Protein AF-A0A4Q6DRF7-F1 (afdb_monomer_lite)

Sequence (214 aa):
MSRKIGKKISDEPTPGPLVDGLRKMIKNRRAKPSGLVTHRGLAQMPLKGNRGACGSFHYNADKPSGVDAYANPLTACVFTSVMQEWKKDFCPSHREGCRIQWGDISHKNSAKFNGHMTHTDGYCIDIRPMRNGAFGDSPMTYTSRGYDREMTGKLIKLMKKRGGSAMYFNDTRLGTKAVHGHHNHVHVCFKDNPTTRNTCSNLKVDPNLCPELQ

pLDDT: mean 87.86, std 16.28, range [29.3, 98.81]

Structure (mmCIF, N/CA/C/O backbone):
data_AF-A0A4Q6DRF7-F1
#
_entry.id   AF-A0A4Q6DRF7-F1
#
loop_
_atom_site.group_PDB
_atom_site.id
_atom_site.type_symbol
_atom_site.label_atom_id
_atom_site.label_alt_id
_atom_site.label_comp_id
_atom_site.label_asym_id
_atom_site.label_entity_id
_atom_site.label_seq_id
_atom_site.pdbx_PDB_ins_code
_atom_site.Cartn_x
_atom_site.Cartn_y
_atom_site.Cartn_z
_atom_site.occupancy
_atom_site.B_iso_or_equiv
_atom_site.auth_seq_id
_atom_site.auth_comp_id
_atom_site.auth_asym_id
_atom_site.auth_atom_id
_atom_site.pdbx_PDB_model_num
ATOM 1 N N . MET A 1 1 ? 20.842 19.652 51.083 1.00 41.31 1 MET A N 1
ATOM 2 C CA . MET A 1 1 ? 21.072 18.785 49.905 1.00 41.31 1 MET A CA 1
ATOM 3 C C . MET A 1 1 ? 19.784 18.039 49.592 1.00 41.31 1 MET A C 1
ATOM 5 O O . MET A 1 1 ? 19.371 17.218 50.395 1.00 41.31 1 MET A O 1
ATOM 9 N N . SER A 1 2 ? 19.106 18.348 48.487 1.00 37.44 2 SER A N 1
ATOM 10 C CA . SER A 1 2 ? 17.923 17.590 48.061 1.00 37.44 2 SER A CA 1
ATOM 11 C C . SER A 1 2 ? 17.927 17.495 46.537 1.00 37.44 2 SER A C 1
ATOM 13 O O . SER A 1 2 ? 17.552 18.435 45.842 1.00 37.44 2 SER A O 1
ATOM 15 N N . ARG A 1 3 ? 18.446 16.381 46.006 1.00 35.72 3 ARG A N 1
ATOM 16 C CA . ARG A 1 3 ? 18.291 16.006 44.596 1.00 35.72 3 ARG A CA 1
ATOM 17 C C . ARG A 1 3 ? 17.084 15.080 44.514 1.00 35.72 3 ARG A C 1
ATOM 19 O O . ARG A 1 3 ? 17.175 13.916 44.890 1.00 35.72 3 ARG A O 1
ATOM 26 N N . LYS A 1 4 ? 15.951 15.597 44.034 1.00 36.91 4 LYS A N 1
ATOM 27 C CA . LYS A 1 4 ? 14.838 14.755 43.586 1.00 36.91 4 LYS A CA 1
ATOM 28 C C . LYS A 1 4 ? 15.284 14.046 42.310 1.00 36.91 4 LYS A C 1
ATOM 30 O O . LYS A 1 4 ? 15.459 14.674 41.271 1.00 36.91 4 LYS A O 1
ATOM 35 N N . ILE A 1 5 ? 15.517 12.744 42.426 1.00 40.69 5 ILE A N 1
ATOM 36 C CA . ILE A 1 5 ? 15.792 11.846 41.308 1.00 40.69 5 ILE A CA 1
ATOM 37 C C . ILE A 1 5 ? 14.503 11.754 40.487 1.00 40.69 5 ILE A C 1
ATOM 39 O O . ILE A 1 5 ? 13.480 11.268 40.968 1.00 40.69 5 ILE A O 1
ATOM 43 N N . GLY A 1 6 ? 14.546 12.295 39.269 1.00 34.38 6 GLY A N 1
ATOM 44 C CA . GLY A 1 6 ? 13.459 12.216 38.303 1.00 34.38 6 GLY A CA 1
ATOM 45 C C . GLY A 1 6 ? 13.137 10.761 37.977 1.00 34.38 6 GLY A C 1
ATOM 46 O O . GLY A 1 6 ? 14.015 9.966 37.644 1.00 34.38 6 GLY A O 1
ATOM 47 N N . LYS A 1 7 ? 11.858 10.417 38.101 1.00 34.47 7 LYS A N 1
ATOM 48 C CA . LYS A 1 7 ? 11.288 9.129 37.713 1.00 34.47 7 LYS A CA 1
ATOM 49 C C . LYS A 1 7 ? 11.490 8.958 36.200 1.00 34.47 7 LYS A C 1
ATOM 51 O O . LYS A 1 7 ? 11.011 9.791 35.436 1.00 34.47 7 LYS A O 1
ATOM 56 N N . LYS A 1 8 ? 12.211 7.911 35.777 1.00 34.62 8 LYS A N 1
ATOM 57 C CA . LYS A 1 8 ? 12.318 7.501 34.366 1.00 34.62 8 LYS A CA 1
ATOM 58 C C . LYS A 1 8 ? 10.905 7.310 33.810 1.00 34.62 8 LYS A C 1
ATOM 60 O O . LYS A 1 8 ? 10.188 6.416 34.256 1.00 34.62 8 LYS A O 1
ATOM 65 N N . ILE A 1 9 ? 10.514 8.169 32.873 1.00 33.81 9 ILE A N 1
ATOM 66 C CA . ILE A 1 9 ? 9.351 7.954 32.016 1.00 33.81 9 ILE A CA 1
ATOM 67 C C . ILE A 1 9 ? 9.738 6.792 31.101 1.00 33.81 9 ILE A C 1
ATOM 69 O O . ILE A 1 9 ? 10.760 6.837 30.425 1.00 33.81 9 ILE A O 1
ATOM 73 N N . SER A 1 10 ? 8.991 5.699 31.185 1.00 31.61 10 SER A N 1
ATOM 74 C CA . SER A 1 10 ? 9.136 4.557 30.294 1.00 31.61 10 SER A CA 1
ATOM 75 C C . SER A 1 10 ? 8.672 4.967 28.897 1.00 31.61 10 SER A C 1
ATOM 77 O O . SER A 1 10 ? 7.478 5.195 28.698 1.00 31.61 10 SER A O 1
ATOM 79 N N . ASP A 1 11 ? 9.612 5.060 27.958 1.00 33.03 11 ASP A N 1
ATOM 80 C CA . ASP A 1 11 ? 9.383 5.295 26.529 1.00 33.03 11 ASP A CA 1
ATOM 81 C C . ASP A 1 11 ? 8.722 4.071 25.869 1.00 33.03 11 ASP A C 1
ATOM 83 O O . ASP A 1 11 ? 9.329 3.342 25.083 1.00 33.03 11 ASP A O 1
ATOM 87 N N . GLU A 1 12 ? 7.461 3.807 26.206 1.00 29.30 12 GLU A N 1
ATOM 88 C CA . GLU A 1 12 ? 6.623 2.916 25.408 1.00 29.30 12 GLU A CA 1
ATOM 89 C C . GLU A 1 12 ? 5.975 3.736 24.282 1.00 29.30 12 GLU A C 1
ATOM 91 O O . GLU A 1 12 ? 5.208 4.654 24.575 1.00 29.30 12 GLU A O 1
ATOM 96 N N . PRO A 1 13 ? 6.256 3.449 22.996 1.00 35.34 13 PRO A N 1
ATOM 97 C CA . PRO A 1 13 ? 5.663 4.202 21.900 1.00 35.34 13 PRO A CA 1
ATOM 98 C C . PRO A 1 13 ? 4.146 3.982 21.859 1.00 35.34 13 PRO A C 1
ATOM 100 O O . PRO A 1 13 ? 3.660 2.902 21.502 1.00 35.34 13 PRO A O 1
ATOM 103 N N . THR A 1 14 ? 3.405 5.023 22.240 1.00 36.97 14 THR A N 1
ATOM 104 C CA . THR A 1 14 ? 1.948 5.119 22.137 1.00 36.97 14 THR A CA 1
ATOM 105 C C . THR A 1 14 ? 1.546 5.081 20.657 1.00 36.97 14 THR A C 1
ATOM 107 O O . THR A 1 14 ? 2.153 5.780 19.844 1.00 36.97 14 THR A O 1
ATOM 110 N N . PRO A 1 15 ? 0.539 4.292 20.249 1.00 48.72 15 PRO A N 1
ATOM 111 C CA . PRO A 1 15 ? -0.009 4.397 18.901 1.00 48.72 15 PRO A CA 1
ATOM 112 C C . PRO A 1 15 ? -0.551 5.820 18.693 1.00 48.72 15 PRO A C 1
ATOM 114 O O . PRO A 1 15 ? -1.268 6.331 19.546 1.00 48.72 15 PRO A O 1
ATOM 117 N N . GLY A 1 16 ? -0.191 6.479 17.588 1.00 60.41 16 GLY A N 1
ATOM 118 C CA . GLY A 1 16 ? -0.665 7.841 17.309 1.00 60.41 16 GLY A CA 1
ATOM 119 C C . GLY A 1 16 ? -2.205 7.932 17.251 1.00 60.41 16 GLY A C 1
ATOM 120 O O . GLY A 1 16 ? -2.862 6.907 17.008 1.00 60.41 16 GLY A O 1
ATOM 121 N N . PRO A 1 17 ? -2.807 9.128 17.429 1.00 75.88 17 PRO A N 1
ATOM 122 C CA . PRO A 1 17 ? -4.262 9.318 17.509 1.00 75.88 17 PRO A CA 1
ATOM 123 C C . PRO A 1 17 ? -5.051 8.689 16.356 1.00 75.88 17 PRO A C 1
ATOM 125 O O . PRO A 1 17 ? -6.168 8.201 16.563 1.00 75.88 17 PRO A O 1
ATOM 128 N N . LEU A 1 18 ? -4.456 8.624 15.157 1.00 84.31 18 LEU A N 1
ATOM 129 C CA . LEU A 1 18 ? -5.030 7.911 14.018 1.00 84.31 18 LEU A CA 1
ATOM 130 C C . LEU A 1 18 ? -5.212 6.417 14.311 1.00 84.31 18 LEU A C 1
ATOM 132 O O . LEU A 1 18 ? -6.322 5.902 14.199 1.00 84.31 18 LEU A O 1
ATOM 136 N N . VAL A 1 19 ? -4.137 5.705 14.664 1.00 88.75 19 VAL A N 1
ATOM 137 C CA . VAL A 1 19 ? -4.155 4.239 14.823 1.00 88.75 19 VAL A CA 1
ATOM 138 C C . VAL A 1 19 ? -5.075 3.827 15.969 1.00 88.75 19 VAL A C 1
ATOM 140 O O . VAL A 1 19 ? -5.809 2.844 15.845 1.00 88.75 19 VAL A O 1
ATOM 143 N N . ASP A 1 20 ? -5.118 4.608 17.045 1.00 89.00 20 ASP A N 1
ATOM 144 C CA . ASP A 1 20 ? -6.067 4.387 18.136 1.00 89.00 20 ASP A CA 1
ATOM 145 C C . ASP A 1 20 ? -7.519 4.602 17.703 1.00 89.00 20 ASP A C 1
ATOM 147 O O . ASP A 1 20 ? -8.400 3.805 18.047 1.00 89.00 20 ASP A O 1
ATOM 151 N N . GLY A 1 21 ? -7.782 5.638 16.904 1.00 90.00 21 GLY A N 1
ATOM 152 C CA . GLY A 1 21 ? -9.084 5.856 16.283 1.00 90.00 21 GLY A CA 1
ATOM 153 C C . GLY A 1 21 ? -9.501 4.685 15.388 1.00 90.00 21 GLY A C 1
ATOM 154 O O . GLY A 1 21 ? -10.595 4.140 15.557 1.00 90.00 21 GLY A O 1
ATOM 155 N N . LEU A 1 22 ? -8.606 4.223 14.512 1.00 92.75 22 LEU A N 1
ATOM 156 C CA . LEU A 1 22 ? -8.839 3.067 13.642 1.00 92.75 22 LEU A CA 1
ATOM 157 C C . LEU A 1 22 ? -9.148 1.805 14.458 1.00 92.75 22 LEU A C 1
ATOM 159 O O . LEU A 1 22 ? -10.125 1.111 14.181 1.00 92.75 22 LEU A O 1
ATOM 163 N N . ARG A 1 23 ? -8.388 1.533 15.525 1.00 93.38 23 ARG A N 1
ATOM 164 C CA . ARG A 1 23 ? -8.635 0.391 16.423 1.00 93.38 23 ARG A CA 1
ATOM 165 C C . ARG A 1 23 ? -9.987 0.472 17.122 1.00 93.38 23 ARG A C 1
ATOM 167 O O . ARG A 1 23 ? -10.649 -0.557 17.265 1.00 93.38 23 ARG A O 1
ATOM 174 N N . LYS A 1 24 ? -10.428 1.667 17.529 1.00 91.88 24 LYS A N 1
ATOM 175 C CA . LYS A 1 24 ? -11.780 1.873 18.077 1.00 91.88 24 LYS A CA 1
ATOM 176 C C . LYS A 1 24 ? -12.852 1.540 17.038 1.00 91.88 24 LYS A C 1
ATOM 178 O O . LYS A 1 24 ? -13.804 0.845 17.382 1.00 91.88 24 LYS A O 1
ATOM 183 N N . MET A 1 25 ? -12.671 1.957 15.782 1.00 91.00 25 MET A N 1
ATOM 184 C CA . MET A 1 25 ? -13.592 1.635 14.680 1.00 91.00 25 MET A CA 1
ATOM 185 C C . MET A 1 25 ? -13.624 0.135 14.352 1.00 91.00 25 MET A C 1
ATOM 187 O O . MET A 1 25 ? -14.693 -0.406 14.079 1.00 91.00 25 MET A O 1
ATOM 191 N N . ILE A 1 26 ? -12.476 -0.551 14.415 1.00 92.88 26 ILE A N 1
ATOM 192 C CA . ILE A 1 26 ? -12.381 -2.005 14.196 1.00 92.88 26 ILE A CA 1
ATOM 193 C C . ILE A 1 26 ? -13.118 -2.768 15.304 1.00 92.88 26 ILE A C 1
ATOM 195 O O . ILE A 1 26 ? -13.887 -3.681 15.013 1.00 92.88 26 ILE A O 1
ATOM 199 N N . LYS A 1 27 ? -12.917 -2.385 16.574 1.00 91.81 27 LYS A N 1
ATOM 200 C CA . LYS A 1 27 ? -13.576 -3.025 17.728 1.00 91.81 27 LYS A CA 1
ATOM 201 C C . LYS A 1 27 ? -15.073 -2.728 17.791 1.00 91.81 27 LYS A C 1
ATOM 203 O O . LYS A 1 27 ? -15.853 -3.579 18.205 1.00 91.81 27 LYS A O 1
ATOM 208 N N . ASN A 1 28 ? -15.473 -1.519 17.408 1.00 88.62 28 ASN A N 1
ATOM 209 C CA . ASN A 1 28 ? -16.856 -1.075 17.431 1.00 88.62 28 ASN A CA 1
ATOM 210 C C . ASN A 1 28 ? -17.164 -0.271 16.164 1.00 88.62 28 ASN A C 1
ATOM 212 O O . ASN A 1 28 ? -16.805 0.899 16.057 1.00 88.62 28 ASN A O 1
ATOM 216 N N . ARG A 1 29 ? -17.929 -0.866 15.242 1.00 79.88 29 ARG A N 1
ATOM 217 C CA . ARG A 1 29 ? -18.320 -0.226 13.971 1.00 79.88 29 ARG A CA 1
ATOM 218 C C . ARG A 1 29 ? -19.182 1.033 14.154 1.00 79.88 29 ARG A C 1
ATOM 220 O O . ARG A 1 29 ? -19.329 1.802 13.212 1.00 79.88 29 ARG A O 1
ATOM 227 N N . ARG A 1 30 ? -19.757 1.249 15.347 1.00 82.19 30 ARG A N 1
ATOM 228 C CA . ARG A 1 30 ? -20.496 2.474 15.708 1.00 82.19 30 ARG A CA 1
ATOM 229 C C . ARG A 1 30 ? -19.598 3.564 16.290 1.00 82.19 30 ARG A C 1
ATOM 231 O O . ARG A 1 30 ? -20.081 4.673 16.505 1.00 82.19 30 ARG A O 1
ATOM 238 N N . ALA A 1 31 ? -18.331 3.267 16.585 1.00 84.62 31 ALA A N 1
ATOM 239 C CA . ALA A 1 31 ? -17.403 4.262 17.094 1.00 84.62 31 ALA A CA 1
ATOM 240 C C . ALA A 1 31 ? -17.220 5.372 16.058 1.00 84.62 31 ALA A C 1
ATOM 242 O O . ALA A 1 31 ? -16.996 5.108 14.878 1.00 84.62 31 ALA A O 1
ATOM 243 N N . LYS A 1 32 ? -17.277 6.620 16.529 1.00 80.56 32 LYS A N 1
ATOM 244 C CA . LYS A 1 32 ? -17.057 7.809 15.706 1.00 80.56 32 LYS A CA 1
ATOM 245 C C . LYS A 1 32 ? -15.884 8.637 16.229 1.00 80.56 32 LYS A C 1
ATOM 247 O O . LYS A 1 32 ? -16.121 9.707 16.783 1.00 80.56 32 LYS A O 1
ATOM 252 N N . PRO A 1 33 ? -14.628 8.152 16.131 1.00 80.94 33 PRO A N 1
ATOM 253 C CA . PRO A 1 33 ? -13.482 8.982 16.475 1.00 80.94 33 PRO A CA 1
ATOM 254 C C . PRO A 1 33 ? -13.516 10.280 15.668 1.00 80.94 33 PRO A C 1
ATOM 256 O O . PRO A 1 33 ? -13.798 10.261 14.465 1.00 80.94 33 PRO A O 1
ATOM 259 N N . SER A 1 34 ? -13.251 11.398 16.342 1.00 73.12 34 SER A N 1
ATOM 260 C CA . SER A 1 34 ? -13.248 12.715 15.706 1.00 73.12 34 SER A CA 1
ATOM 261 C C . SER A 1 34 ? -12.309 12.724 14.496 1.00 73.12 34 SER A C 1
ATOM 263 O O . SER A 1 34 ? -11.206 12.186 14.565 1.00 73.12 34 SER A O 1
ATOM 265 N N . GLY A 1 35 ? -12.768 13.289 13.379 1.00 68.31 35 GLY A N 1
ATOM 266 C CA . GLY A 1 35 ? -11.977 13.430 12.153 1.00 68.31 35 GLY A CA 1
ATOM 267 C C . GLY A 1 35 ? -11.807 12.171 11.291 1.00 68.31 35 GLY A C 1
ATOM 268 O O . GLY A 1 35 ? -11.263 12.290 10.199 1.00 68.31 35 GLY A O 1
ATOM 269 N N . LEU A 1 36 ? -12.283 10.988 11.713 1.00 71.06 36 LEU A N 1
ATOM 270 C CA . LEU A 1 36 ? -12.014 9.729 10.990 1.00 71.06 36 LEU A CA 1
ATOM 271 C C . LEU A 1 36 ? -13.223 9.076 10.320 1.00 71.06 36 LEU A C 1
ATOM 273 O O . LEU A 1 36 ? -13.033 8.187 9.498 1.00 71.06 36 LEU A O 1
ATOM 277 N N . VAL A 1 37 ? -14.458 9.463 10.647 1.00 68.50 37 VAL A N 1
ATOM 278 C CA . VAL A 1 37 ? -15.637 8.694 10.213 1.00 68.50 37 VAL A CA 1
ATOM 279 C C . VAL A 1 37 ? -16.361 9.324 9.035 1.00 68.50 37 VAL A C 1
ATOM 281 O O . VAL A 1 37 ? -16.847 10.452 9.092 1.00 68.50 37 VAL A O 1
ATOM 284 N N . THR A 1 38 ? -16.502 8.528 7.980 1.00 78.38 38 THR A N 1
ATOM 285 C CA . THR A 1 38 ? -17.459 8.752 6.891 1.00 78.38 38 THR A CA 1
ATOM 286 C C . THR A 1 38 ? -18.770 8.017 7.169 1.00 78.38 38 THR A C 1
ATOM 288 O O . THR A 1 38 ? -18.811 7.074 7.961 1.00 78.38 38 THR A O 1
ATOM 291 N N . HIS A 1 39 ? -19.852 8.375 6.473 1.00 81.50 39 HIS A N 1
ATOM 292 C CA . HIS A 1 39 ? -21.119 7.639 6.587 1.00 81.50 39 HIS A CA 1
ATOM 293 C C . HIS A 1 39 ? -20.996 6.161 6.169 1.00 81.50 39 HIS A C 1
ATOM 295 O O . HIS A 1 39 ? -21.814 5.338 6.564 1.00 81.50 39 HIS A O 1
ATOM 301 N N . ARG A 1 40 ? -19.952 5.819 5.403 1.00 86.62 40 ARG A N 1
ATOM 302 C CA . ARG A 1 40 ? -19.638 4.458 4.949 1.00 86.62 40 ARG A CA 1
ATOM 303 C C . ARG A 1 40 ? -18.779 3.670 5.944 1.00 86.62 40 ARG A C 1
ATOM 305 O O . ARG A 1 40 ? -18.427 2.528 5.668 1.00 86.62 40 ARG A O 1
ATOM 312 N N . GLY A 1 41 ? -18.410 4.266 7.082 1.00 87.50 41 GLY A N 1
ATOM 313 C CA . GLY A 1 41 ? -17.516 3.645 8.065 1.00 87.50 41 GLY A CA 1
ATOM 314 C C . GLY A 1 41 ? -16.059 3.535 7.601 1.00 87.50 41 GLY A C 1
ATOM 315 O O . GLY A 1 41 ? -15.289 2.779 8.187 1.00 87.50 41 GLY A O 1
ATOM 316 N N . LEU A 1 42 ? -15.691 4.275 6.554 1.00 90.69 42 LEU A N 1
ATOM 317 C CA . LEU A 1 42 ? -14.326 4.385 6.039 1.00 90.69 42 LEU A CA 1
ATOM 318 C C . LEU A 1 42 ? -13.572 5.502 6.757 1.00 90.69 42 LEU A C 1
ATOM 320 O O . LEU A 1 42 ? -14.200 6.477 7.184 1.00 90.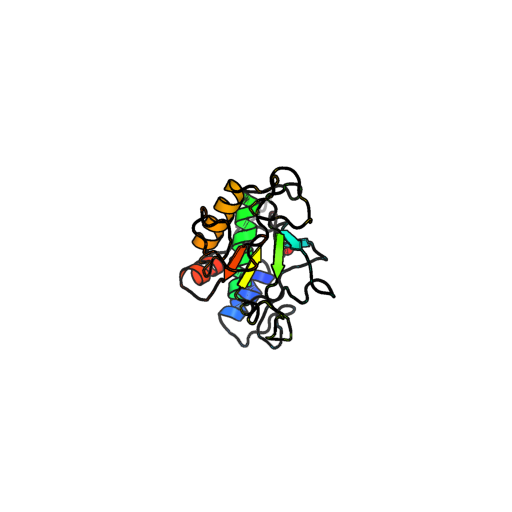69 42 LEU A O 1
ATOM 324 N N . ALA A 1 43 ? -12.250 5.372 6.803 1.00 91.19 43 ALA A N 1
ATOM 325 C CA . ALA A 1 43 ? -11.316 6.368 7.301 1.00 91.19 43 ALA A CA 1
ATOM 326 C C . ALA A 1 43 ? -10.470 6.926 6.156 1.00 91.19 43 ALA A C 1
ATOM 328 O O . ALA A 1 43 ? -9.995 6.175 5.304 1.00 91.19 43 ALA A O 1
ATOM 329 N N . GLN A 1 44 ? -10.279 8.243 6.130 1.00 90.06 44 GLN A N 1
ATOM 330 C CA . GLN A 1 44 ? -9.371 8.857 5.166 1.00 90.06 44 GLN A CA 1
ATOM 331 C C . GLN A 1 44 ? -7.924 8.560 5.565 1.00 90.06 44 GLN A C 1
ATOM 333 O O . GLN A 1 44 ? -7.559 8.708 6.734 1.00 90.06 44 GLN A O 1
ATOM 338 N N . MET A 1 45 ? -7.099 8.159 4.603 1.00 91.06 45 MET A N 1
ATOM 339 C CA . MET A 1 45 ? -5.657 8.072 4.811 1.00 91.06 45 MET A CA 1
ATOM 340 C C . MET A 1 45 ? -5.076 9.476 5.075 1.00 91.06 45 MET A C 1
ATOM 342 O O . MET A 1 45 ? -5.521 10.437 4.443 1.00 91.06 45 MET A O 1
ATOM 346 N N . PRO A 1 46 ? -4.083 9.630 5.972 1.00 88.50 46 PRO A N 1
ATOM 347 C CA . PRO A 1 46 ? -3.479 10.932 6.259 1.00 88.50 46 PRO A CA 1
ATOM 348 C C . PRO A 1 46 ? -2.842 11.541 5.013 1.00 88.50 46 PRO A C 1
ATOM 350 O O . PRO A 1 46 ? -1.969 10.924 4.396 1.00 88.50 46 PRO A O 1
ATOM 353 N N . LEU A 1 47 ? -3.272 12.757 4.668 1.00 86.88 47 LEU A N 1
ATOM 354 C CA . LEU A 1 47 ? -2.840 13.475 3.475 1.00 86.88 47 LEU A CA 1
ATOM 355 C C . LEU A 1 47 ? -2.693 14.974 3.745 1.00 86.88 47 LEU A C 1
ATOM 357 O O . LEU A 1 47 ? -3.589 15.616 4.291 1.00 86.88 47 LEU A O 1
ATOM 361 N N . LYS A 1 48 ? -1.575 15.549 3.291 1.00 86.50 48 LYS A N 1
ATOM 362 C CA . LYS A 1 48 ? -1.372 17.001 3.170 1.00 86.50 48 LYS A CA 1
ATOM 363 C C . LYS A 1 48 ? -0.998 17.329 1.727 1.00 86.50 48 LYS A C 1
ATOM 365 O O . LYS A 1 48 ? 0.161 17.187 1.323 1.00 86.50 48 LYS A O 1
ATOM 370 N N . GLY A 1 49 ? -1.994 17.728 0.936 1.00 86.38 49 GLY A N 1
ATOM 371 C CA . GLY A 1 49 ? -1.885 17.674 -0.524 1.00 86.38 49 GLY A CA 1
ATOM 372 C C . GLY A 1 49 ? -1.625 16.229 -0.958 1.00 86.38 49 GLY A C 1
ATOM 373 O O . GLY A 1 49 ? -2.272 15.316 -0.462 1.00 86.38 49 GLY A O 1
ATOM 374 N N . ASN A 1 50 ? -0.604 16.006 -1.786 1.00 89.75 50 ASN A N 1
ATOM 375 C CA . ASN A 1 50 ? -0.213 14.658 -2.227 1.00 89.75 50 ASN A CA 1
ATOM 376 C C . ASN A 1 50 ? 0.793 13.967 -1.284 1.00 89.75 50 ASN A C 1
ATOM 378 O O . ASN A 1 50 ? 1.330 12.908 -1.605 1.00 89.75 50 ASN A O 1
ATOM 382 N N . ARG A 1 51 ? 1.124 14.564 -0.132 1.00 90.81 51 ARG A N 1
ATOM 383 C CA . ARG A 1 51 ? 2.040 13.951 0.843 1.00 90.81 51 ARG A CA 1
ATOM 384 C C . ARG A 1 51 ? 1.247 13.033 1.763 1.00 90.81 51 ARG A C 1
ATOM 386 O O . ARG A 1 51 ? 0.400 13.525 2.505 1.00 90.81 51 ARG A O 1
ATOM 393 N N . GLY A 1 52 ? 1.535 11.736 1.703 1.00 92.12 52 GLY A N 1
ATOM 394 C CA . GLY A 1 52 ? 0.951 10.733 2.587 1.00 92.12 52 GLY A CA 1
ATOM 395 C C . GLY A 1 52 ? 1.822 10.439 3.805 1.00 92.12 52 GLY A C 1
ATOM 396 O O . GLY A 1 52 ? 2.961 10.901 3.907 1.00 92.12 52 GLY A O 1
ATOM 397 N N . ALA A 1 53 ? 1.283 9.633 4.719 1.00 92.31 53 ALA A N 1
ATOM 398 C CA . ALA A 1 53 ? 1.977 9.217 5.935 1.00 92.31 53 ALA A CA 1
ATOM 399 C C . ALA A 1 53 ? 3.301 8.493 5.655 1.00 92.31 53 ALA A C 1
ATOM 401 O O . ALA A 1 53 ? 3.460 7.845 4.614 1.00 92.31 53 ALA A O 1
ATOM 402 N N . CYS A 1 54 ? 4.229 8.570 6.615 1.00 93.94 54 CYS A N 1
ATOM 403 C CA . CYS A 1 54 ? 5.518 7.878 6.555 1.00 93.94 54 CYS A CA 1
ATOM 404 C C . CYS A 1 54 ? 6.279 8.218 5.268 1.00 93.94 54 CYS A C 1
ATOM 406 O O . CYS A 1 54 ? 6.838 7.344 4.607 1.00 93.94 54 CYS A O 1
ATOM 408 N N . GLY A 1 55 ? 6.256 9.491 4.868 1.00 91.94 55 GLY A N 1
ATOM 409 C CA . GLY A 1 55 ? 6.908 9.942 3.644 1.00 91.94 55 GLY A CA 1
ATOM 410 C C . GLY A 1 55 ? 6.385 9.290 2.362 1.00 91.94 55 GLY A C 1
ATOM 411 O O . GLY A 1 55 ? 7.098 9.335 1.370 1.00 91.94 55 GLY A O 1
ATOM 412 N N . SER A 1 56 ? 5.187 8.699 2.331 1.00 95.56 56 SER A N 1
ATOM 413 C CA . SER A 1 56 ? 4.565 8.197 1.095 1.00 95.56 56 SER A CA 1
ATOM 414 C C . SER A 1 56 ? 4.028 9.338 0.220 1.00 95.56 56 SER A C 1
ATOM 416 O O . SER A 1 56 ? 4.050 10.515 0.604 1.00 95.56 56 SER A O 1
ATOM 418 N N . PHE A 1 57 ? 3.605 9.024 -1.000 1.00 95.12 57 PHE A N 1
ATOM 419 C CA . PHE A 1 57 ? 3.046 9.988 -1.946 1.00 95.12 57 PHE A CA 1
ATOM 420 C C . PHE A 1 57 ? 1.736 9.471 -2.538 1.00 95.12 57 PHE A C 1
ATOM 422 O O . PHE A 1 57 ? 1.665 8.321 -2.962 1.00 95.12 57 PHE A O 1
ATOM 429 N N . HIS A 1 58 ? 0.728 10.333 -2.590 1.00 94.06 58 HIS A N 1
ATOM 430 C CA . HIS A 1 58 ? -0.559 10.049 -3.202 1.00 94.06 58 HIS A CA 1
ATOM 431 C C . HIS A 1 58 ? -0.579 10.575 -4.641 1.00 94.06 58 HIS A C 1
ATOM 433 O O . HIS A 1 58 ? -0.578 11.790 -4.859 1.00 94.06 58 HIS A O 1
ATOM 439 N N . TYR A 1 59 ? -0.493 9.673 -5.620 1.00 89.44 59 TYR A N 1
ATOM 440 C CA . TYR A 1 59 ? -0.432 10.025 -7.042 1.00 89.44 59 TYR A CA 1
ATOM 441 C C . TYR A 1 59 ? -1.829 10.068 -7.664 1.00 89.44 59 TYR A C 1
ATOM 443 O O . TYR A 1 59 ? -2.747 9.455 -7.143 1.00 89.44 59 TYR A O 1
ATOM 451 N N . ASN A 1 60 ? -1.968 10.758 -8.804 1.00 75.94 60 ASN A N 1
ATOM 452 C CA . ASN A 1 60 ? -3.215 10.850 -9.582 1.00 75.94 60 ASN A CA 1
ATOM 453 C C . ASN A 1 60 ? -4.469 11.179 -8.757 1.00 75.94 60 ASN A C 1
ATOM 455 O O . ASN A 1 60 ? -5.551 10.777 -9.153 1.00 75.94 60 ASN A O 1
ATOM 459 N N . ALA A 1 61 ? -4.325 11.920 -7.656 1.00 63.88 61 ALA A N 1
ATOM 460 C CA . ALA A 1 61 ? -5.437 12.193 -6.761 1.00 63.88 61 ALA A CA 1
ATOM 461 C C . ALA A 1 61 ? -6.645 12.732 -7.539 1.00 63.88 61 ALA A C 1
ATOM 463 O O . ALA A 1 61 ? -6.535 13.782 -8.195 1.00 63.88 61 ALA A O 1
ATOM 464 N N . ASP A 1 62 ? -7.775 12.029 -7.445 1.00 67.12 62 ASP A N 1
ATOM 465 C CA . ASP A 1 62 ? -9.033 12.505 -8.010 1.00 67.12 62 ASP A CA 1
ATOM 466 C C . ASP A 1 62 ? -9.325 13.918 -7.491 1.00 67.12 62 ASP A C 1
ATOM 468 O O . ASP A 1 62 ? -8.908 14.297 -6.394 1.00 67.12 62 ASP A O 1
ATOM 472 N N . LYS A 1 63 ? -9.996 14.753 -8.293 1.00 66.62 63 LYS A N 1
ATOM 473 C CA . LYS A 1 63 ? -10.248 16.153 -7.922 1.00 66.62 63 LYS A CA 1
ATOM 474 C C . LYS A 1 63 ? -11.566 16.282 -7.143 1.00 66.62 63 LYS A C 1
ATOM 476 O O . LYS A 1 63 ? -12.604 15.906 -7.686 1.00 66.62 63 LYS A O 1
ATOM 481 N N . PRO A 1 64 ? -11.572 16.903 -5.943 1.00 69.38 64 PRO A N 1
ATOM 482 C CA . PRO A 1 64 ? -10.431 17.478 -5.209 1.00 69.38 64 PRO A CA 1
ATOM 483 C C . PRO A 1 64 ? -9.519 16.423 -4.551 1.00 69.38 64 PRO A C 1
ATOM 485 O O . PRO A 1 64 ? -10.005 15.399 -4.095 1.00 69.38 64 PRO A O 1
ATOM 488 N N . SER A 1 65 ? -8.210 16.699 -4.455 1.00 72.25 65 SER A N 1
ATOM 489 C CA . SER A 1 65 ? -7.203 15.713 -4.007 1.00 72.25 65 SER A CA 1
ATOM 490 C C . SER A 1 65 ? -7.620 14.949 -2.739 1.00 72.25 65 SER A C 1
ATOM 492 O O . SER A 1 65 ? -7.970 15.556 -1.723 1.00 72.25 65 SER A O 1
ATOM 494 N N . GLY A 1 66 ? -7.559 13.615 -2.809 1.00 75.81 66 GLY A N 1
ATOM 495 C CA . GLY A 1 66 ? -7.829 12.708 -1.694 1.00 75.81 66 GLY A CA 1
ATOM 496 C C . GLY A 1 66 ? -9.288 12.262 -1.554 1.00 75.81 66 GLY A C 1
ATOM 497 O O . GLY A 1 66 ? -9.628 11.686 -0.517 1.00 75.81 66 GLY A O 1
ATOM 498 N N . VAL A 1 67 ? -10.158 12.510 -2.545 1.00 84.25 67 VAL A N 1
ATOM 499 C CA . VAL A 1 67 ? -11.542 11.982 -2.548 1.00 84.25 67 VAL A CA 1
ATOM 500 C C . VAL A 1 67 ? -11.630 10.457 -2.681 1.00 84.25 67 VAL A C 1
ATOM 502 O O . VAL A 1 67 ? -12.639 9.874 -2.281 1.00 84.25 67 VAL A O 1
ATOM 505 N N . ASP A 1 68 ? -10.578 9.8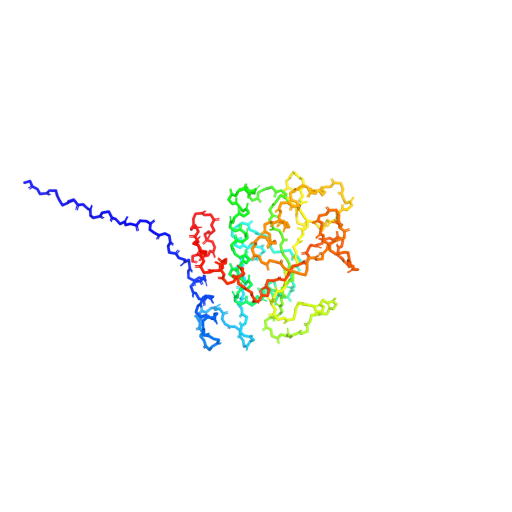43 -3.201 1.00 88.31 68 ASP A N 1
ATOM 506 C CA . ASP A 1 68 ? -10.307 8.426 -3.477 1.00 88.31 68 ASP A CA 1
ATOM 507 C C . ASP A 1 68 ? -9.485 7.732 -2.371 1.00 88.31 68 ASP A C 1
ATOM 509 O O . ASP A 1 68 ? -9.295 6.516 -2.397 1.00 88.31 68 ASP A O 1
ATOM 513 N N . ALA A 1 69 ? -9.044 8.478 -1.355 1.00 92.50 69 ALA A N 1
ATOM 514 C CA . ALA A 1 69 ? -8.146 8.011 -0.300 1.00 92.50 69 ALA A CA 1
ATOM 515 C C . ALA A 1 69 ? -8.873 7.474 0.952 1.00 92.50 69 ALA A C 1
ATOM 517 O O . ALA A 1 69 ? -8.379 7.622 2.075 1.00 92.50 69 ALA A O 1
ATOM 518 N N . TYR A 1 70 ? -10.062 6.882 0.794 1.00 92.62 70 TYR A N 1
ATOM 519 C CA . TYR A 1 70 ? -10.851 6.356 1.913 1.00 92.62 70 TYR A CA 1
ATOM 520 C C . TYR A 1 70 ? -10.707 4.842 2.030 1.00 92.62 70 TYR A C 1
ATOM 522 O O . TYR A 1 70 ? -11.159 4.088 1.173 1.00 92.62 70 TYR A O 1
ATOM 530 N N . ALA A 1 71 ? -10.110 4.394 3.128 1.00 94.94 71 ALA A N 1
ATOM 531 C CA . ALA A 1 71 ? -9.842 2.995 3.412 1.00 94.94 71 ALA A CA 1
ATOM 532 C C . ALA A 1 71 ? -10.806 2.433 4.460 1.00 94.94 71 ALA A C 1
ATOM 534 O O . ALA A 1 71 ? -11.288 3.130 5.359 1.00 94.94 71 ALA A O 1
ATOM 535 N N . ASN A 1 72 ? -11.030 1.124 4.399 1.00 95.44 72 ASN A N 1
ATOM 536 C CA . ASN A 1 72 ? -11.560 0.388 5.531 1.00 95.44 72 ASN A CA 1
ATOM 537 C C . ASN A 1 72 ? -10.610 0.574 6.736 1.00 95.44 72 ASN A C 1
ATOM 539 O O . ASN A 1 72 ? -9.392 0.553 6.540 1.00 95.44 72 ASN A O 1
ATOM 543 N N . PRO A 1 73 ? -11.104 0.712 7.981 1.00 95.38 73 PRO A N 1
ATOM 544 C CA . PRO A 1 73 ? -10.234 0.981 9.126 1.00 95.38 73 PRO A CA 1
ATOM 545 C C . PRO A 1 73 ? -9.112 -0.043 9.337 1.00 95.38 73 PRO A C 1
ATOM 547 O O . PRO A 1 73 ? -7.998 0.327 9.712 1.00 95.38 73 PRO A O 1
ATOM 550 N N . LEU A 1 74 ? -9.378 -1.324 9.058 1.00 96.56 74 LEU A N 1
ATOM 551 C CA . LEU A 1 74 ? -8.353 -2.363 9.135 1.00 96.56 74 LEU A CA 1
ATOM 552 C C . LEU A 1 74 ? -7.307 -2.197 8.027 1.00 96.56 74 LEU A C 1
ATOM 554 O O . LEU A 1 74 ? -6.112 -2.283 8.300 1.00 96.56 74 LEU A O 1
ATOM 558 N N . THR A 1 75 ? -7.746 -1.899 6.805 1.00 97.81 75 THR A N 1
ATOM 559 C CA . THR A 1 75 ? -6.871 -1.613 5.664 1.00 97.81 75 THR A CA 1
ATOM 560 C C . THR A 1 75 ? -5.985 -0.402 5.924 1.00 97.81 75 THR A C 1
ATOM 562 O O . THR A 1 75 ? -4.776 -0.509 5.741 1.00 97.81 75 THR A O 1
ATOM 565 N N . ALA A 1 76 ? -6.544 0.699 6.435 1.00 96.38 76 ALA A N 1
ATOM 566 C CA . ALA A 1 76 ? -5.780 1.883 6.823 1.00 96.38 76 ALA A CA 1
ATOM 567 C C . ALA A 1 76 ? -4.683 1.526 7.836 1.00 96.38 76 ALA A C 1
ATOM 569 O O . ALA A 1 76 ? -3.514 1.835 7.631 1.00 96.38 76 ALA A O 1
ATOM 570 N N . CYS A 1 77 ? -5.044 0.790 8.890 1.00 96.69 77 CYS A N 1
ATOM 571 C CA . CYS A 1 77 ? -4.115 0.392 9.944 1.00 96.69 77 CYS A CA 1
ATOM 572 C C . CYS A 1 77 ? -2.982 -0.512 9.420 1.00 96.69 77 CYS A C 1
ATOM 574 O O . CYS A 1 77 ? -1.807 -0.302 9.727 1.00 96.69 77 CYS A O 1
ATOM 576 N N . VAL A 1 78 ? -3.319 -1.511 8.599 1.00 98.31 78 VAL A N 1
ATOM 577 C CA . VAL A 1 78 ? -2.336 -2.428 8.004 1.00 98.31 78 VAL A CA 1
ATOM 578 C C . VAL A 1 78 ? -1.432 -1.699 7.016 1.00 98.31 78 VAL A C 1
ATOM 580 O O . VAL A 1 78 ? -0.215 -1.882 7.052 1.00 98.31 78 VAL A O 1
ATOM 583 N N . PHE A 1 79 ? -1.993 -0.841 6.167 1.00 98.25 79 PHE A N 1
ATOM 584 C CA . PHE A 1 79 ? -1.209 -0.097 5.192 1.00 98.25 79 PHE A CA 1
ATOM 585 C C . PHE A 1 79 ? -0.285 0.925 5.864 1.00 98.25 79 PHE A C 1
ATOM 587 O O . PHE A 1 79 ? 0.866 1.058 5.455 1.00 98.25 79 PHE A O 1
ATOM 594 N N . THR A 1 80 ? -0.703 1.545 6.973 1.00 97.06 80 THR A N 1
ATOM 595 C CA . THR A 1 80 ? 0.194 2.330 7.833 1.00 97.06 80 THR A CA 1
ATOM 596 C C . THR A 1 80 ? 1.384 1.503 8.324 1.00 97.06 80 THR A C 1
ATOM 598 O O . THR A 1 80 ? 2.518 1.977 8.254 1.00 97.06 80 THR A O 1
ATOM 601 N N . SER A 1 81 ? 1.169 0.251 8.749 1.00 97.81 81 SER A N 1
ATOM 602 C CA . SER A 1 81 ? 2.274 -0.644 9.122 1.00 97.81 81 SER A CA 1
ATOM 603 C C . SER A 1 81 ? 3.219 -0.926 7.952 1.00 97.81 81 SER A C 1
ATOM 605 O O . SER A 1 81 ? 4.429 -0.977 8.166 1.00 97.81 81 SER A O 1
ATOM 607 N N . VAL A 1 82 ? 2.688 -1.117 6.738 1.00 98.56 82 VAL A N 1
ATOM 608 C CA . VAL A 1 82 ? 3.495 -1.324 5.524 1.00 98.56 82 VAL A CA 1
ATOM 609 C C . VAL A 1 82 ? 4.335 -0.085 5.227 1.00 98.56 82 VAL A C 1
ATOM 611 O O . VAL A 1 82 ? 5.540 -0.212 5.039 1.00 98.56 82 VAL A O 1
ATOM 614 N N . MET A 1 83 ? 3.734 1.108 5.222 1.00 98.00 83 MET A N 1
ATOM 615 C CA . MET A 1 83 ? 4.450 2.354 4.933 1.00 98.00 83 MET A CA 1
ATOM 616 C C . MET A 1 83 ? 5.542 2.649 5.967 1.00 98.00 83 MET A C 1
ATOM 618 O O . MET A 1 83 ? 6.637 3.069 5.594 1.00 98.00 83 MET A O 1
ATOM 622 N N . GLN A 1 84 ? 5.270 2.390 7.249 1.00 97.19 84 GLN A N 1
ATOM 623 C CA . GLN A 1 84 ? 6.248 2.576 8.316 1.00 97.19 84 GLN A CA 1
ATOM 624 C C . GLN A 1 84 ? 7.435 1.610 8.175 1.00 97.19 84 GLN A C 1
ATOM 626 O O . GLN A 1 84 ? 8.575 2.063 8.145 1.00 97.19 84 GLN A O 1
ATOM 631 N N . GLU A 1 85 ? 7.198 0.298 8.045 1.00 98.19 85 GLU A N 1
ATOM 632 C CA . GLU A 1 85 ? 8.280 -0.693 7.862 1.00 98.19 85 GLU A CA 1
ATOM 633 C C . GLU A 1 85 ? 9.064 -0.422 6.575 1.00 98.19 85 GLU A C 1
ATOM 635 O O . GLU A 1 85 ? 10.290 -0.478 6.568 1.00 98.19 85 GLU A O 1
ATOM 640 N N . TRP A 1 86 ? 8.375 -0.031 5.502 1.00 98.44 86 TRP A N 1
ATOM 641 C CA . TRP A 1 86 ? 9.026 0.317 4.248 1.00 98.44 86 TRP A CA 1
ATOM 642 C C . TRP A 1 86 ? 9.969 1.513 4.383 1.00 98.44 86 TRP A C 1
ATOM 644 O O . TRP A 1 86 ? 11.125 1.430 3.967 1.00 98.44 86 TRP A O 1
ATOM 654 N N . LYS A 1 87 ? 9.509 2.614 4.993 1.00 97.50 87 LYS A N 1
ATOM 655 C CA . LYS A 1 87 ? 10.367 3.779 5.230 1.00 97.50 87 LYS A CA 1
ATOM 656 C C . LYS A 1 87 ? 11.551 3.415 6.125 1.00 97.50 87 LYS A C 1
ATOM 658 O O . LYS A 1 87 ? 12.656 3.872 5.871 1.00 97.50 87 LYS A O 1
ATOM 663 N N . LYS A 1 88 ? 11.334 2.588 7.149 1.00 97.44 88 LYS A N 1
ATOM 664 C CA . LYS A 1 88 ? 12.388 2.197 8.088 1.00 97.44 88 LYS A CA 1
ATOM 665 C C . LYS A 1 88 ? 13.484 1.363 7.427 1.00 97.44 88 LYS A C 1
ATOM 667 O O . LYS A 1 88 ? 14.658 1.697 7.539 1.00 97.44 88 LYS A O 1
ATOM 672 N N . ASP A 1 89 ? 13.083 0.284 6.762 1.00 97.62 89 ASP A N 1
ATOM 673 C CA . ASP A 1 89 ? 13.989 -0.828 6.465 1.00 97.62 89 ASP A CA 1
ATOM 674 C C . ASP A 1 89 ? 14.415 -0.866 4.989 1.00 97.62 89 ASP A C 1
ATOM 676 O O . ASP A 1 89 ? 15.401 -1.516 4.646 1.00 97.62 89 ASP A O 1
ATOM 680 N N . PHE A 1 90 ? 13.681 -0.181 4.105 1.00 97.62 90 PHE A N 1
ATOM 681 C CA . PHE A 1 90 ? 13.863 -0.295 2.655 1.00 97.62 90 PHE A CA 1
ATOM 682 C C . PHE A 1 90 ? 14.082 1.045 1.951 1.00 97.62 90 PHE A C 1
ATOM 684 O O . PHE A 1 90 ? 14.841 1.102 0.986 1.00 97.62 90 PHE A O 1
ATOM 691 N N . CYS A 1 91 ? 13.416 2.116 2.392 1.00 97.00 91 CYS A N 1
ATOM 692 C CA . CYS A 1 91 ? 13.437 3.408 1.708 1.00 97.00 91 CYS A CA 1
ATOM 693 C C . CYS A 1 91 ? 13.396 4.602 2.687 1.00 97.00 91 CYS A C 1
ATOM 695 O O . CYS A 1 91 ? 12.375 5.288 2.790 1.00 97.00 91 CYS A O 1
ATOM 697 N N . PRO A 1 92 ? 14.496 4.879 3.412 1.00 94.50 92 PRO A N 1
ATOM 698 C CA . PRO A 1 92 ? 14.526 5.921 4.445 1.00 94.50 92 PRO A CA 1
ATOM 699 C C . PRO A 1 92 ? 14.428 7.348 3.894 1.00 94.50 92 PRO A C 1
ATOM 701 O O . PRO A 1 92 ? 13.937 8.252 4.575 1.00 94.50 92 PRO A O 1
ATOM 704 N N . SER A 1 93 ? 14.869 7.566 2.654 1.00 92.38 93 SER A N 1
ATOM 705 C CA . SER A 1 93 ? 14.866 8.879 2.010 1.00 92.38 93 SER A CA 1
ATOM 706 C C . SER A 1 93 ? 13.609 9.094 1.165 1.00 92.38 93 SER A C 1
ATOM 708 O O . SER A 1 93 ? 13.260 8.297 0.299 1.00 92.38 93 SER A O 1
ATOM 710 N N . HIS A 1 94 ? 12.961 10.245 1.353 1.00 87.12 94 HIS A N 1
ATOM 711 C CA . HIS A 1 94 ? 11.809 10.677 0.550 1.00 87.12 94 HIS A CA 1
ATOM 712 C C . HIS A 1 94 ? 12.186 11.133 -0.872 1.00 87.12 94 HIS A C 1
ATOM 714 O O . HIS A 1 94 ? 11.300 11.489 -1.653 1.00 87.12 94 HIS A O 1
ATOM 720 N N . ARG A 1 95 ? 13.488 11.186 -1.182 1.00 90.56 95 ARG A N 1
ATOM 721 C CA . ARG A 1 95 ? 14.030 11.603 -2.483 1.00 90.56 95 ARG A CA 1
ATOM 722 C C . ARG A 1 95 ? 14.307 10.428 -3.417 1.00 90.56 95 ARG A C 1
ATOM 724 O O . ARG A 1 95 ? 14.627 10.669 -4.574 1.00 90.56 95 ARG A O 1
ATOM 731 N N . GLU A 1 96 ? 14.159 9.195 -2.942 1.00 94.81 96 GLU A N 1
ATOM 732 C CA . GLU A 1 96 ? 14.443 7.985 -3.713 1.00 94.81 96 GLU A CA 1
ATOM 733 C C . GLU A 1 96 ? 13.194 7.447 -4.423 1.00 94.81 96 GLU A C 1
ATOM 735 O O . GLU A 1 96 ? 12.057 7.585 -3.962 1.00 94.81 96 GLU A O 1
ATOM 740 N N . GLY A 1 97 ? 13.412 6.775 -5.548 1.00 96.00 97 GLY A N 1
ATOM 741 C CA . GLY A 1 97 ? 12.394 6.143 -6.383 1.00 96.00 97 GLY A CA 1
ATOM 742 C C . GLY A 1 97 ? 11.727 4.932 -5.729 1.00 96.00 97 GLY A C 1
ATOM 743 O O . GLY A 1 97 ? 10.656 4.512 -6.169 1.00 96.00 97 GLY A O 1
ATOM 744 N N . CYS A 1 98 ? 12.296 4.421 -4.634 1.00 96.50 98 CYS A N 1
ATOM 745 C CA . CYS A 1 98 ? 11.667 3.415 -3.785 1.00 96.50 98 CYS A CA 1
ATOM 746 C C . CYS A 1 98 ? 10.537 3.975 -2.909 1.00 96.50 98 CYS A C 1
ATOM 748 O O . CYS A 1 98 ? 9.886 3.212 -2.201 1.00 96.50 98 CYS A O 1
ATOM 750 N N . ARG A 1 99 ? 10.296 5.292 -2.888 1.00 96.56 99 ARG A N 1
ATOM 751 C CA . ARG A 1 99 ? 9.216 5.886 -2.091 1.00 96.56 99 ARG A CA 1
ATOM 752 C C . ARG A 1 99 ? 7.864 5.320 -2.533 1.00 96.56 99 ARG A C 1
ATOM 754 O O . ARG A 1 99 ? 7.526 5.383 -3.715 1.00 96.56 99 ARG A O 1
ATOM 761 N N . ILE A 1 100 ? 7.064 4.828 -1.581 1.00 97.69 100 ILE A N 1
ATOM 762 C CA . ILE A 1 100 ? 5.718 4.315 -1.876 1.00 97.69 100 ILE A CA 1
ATOM 763 C C . ILE A 1 100 ? 4.871 5.433 -2.482 1.00 97.69 100 ILE A C 1
ATOM 765 O O . ILE A 1 100 ? 4.649 6.476 -1.860 1.00 97.69 100 ILE A O 1
ATOM 769 N N . GLN A 1 101 ? 4.371 5.160 -3.681 1.00 96.88 101 GLN A N 1
ATOM 770 C CA . GLN A 1 101 ? 3.378 5.953 -4.385 1.00 96.88 101 GLN A CA 1
ATOM 771 C C . GLN A 1 101 ? 2.084 5.141 -4.439 1.00 96.88 101 GLN A C 1
ATOM 773 O O . GLN A 1 101 ? 2.063 4.085 -5.068 1.00 96.88 101 GLN A O 1
ATOM 778 N N . TRP A 1 102 ? 1.024 5.613 -3.793 1.00 96.38 102 TRP A N 1
ATOM 779 C CA . TRP A 1 102 ? -0.292 4.967 -3.771 1.00 96.38 102 TRP A CA 1
ATOM 780 C C . TRP A 1 102 ? -1.357 5.898 -4.361 1.00 96.38 102 TRP A C 1
ATOM 782 O O . TRP A 1 102 ? -1.160 7.109 -4.385 1.00 96.38 102 TRP A O 1
ATOM 792 N N . GLY A 1 103 ? -2.418 5.326 -4.915 1.00 93.75 103 GLY A N 1
ATOM 793 C CA . GLY A 1 103 ? -3.523 6.045 -5.546 1.00 93.75 103 GLY A CA 1
ATOM 794 C C . GLY A 1 103 ? -4.839 5.504 -5.010 1.00 93.75 103 GLY A C 1
ATOM 795 O O . GLY A 1 103 ? -4.999 5.377 -3.796 1.00 93.75 103 GLY A O 1
ATOM 796 N N . ASP A 1 104 ? -5.728 5.126 -5.920 1.00 93.50 104 ASP A N 1
ATOM 797 C CA . ASP A 1 104 ? -7.104 4.726 -5.652 1.00 93.50 104 ASP A CA 1
ATOM 798 C C . ASP A 1 104 ? -7.253 3.747 -4.477 1.00 93.50 104 ASP A C 1
ATOM 800 O O . ASP A 1 104 ? -6.605 2.695 -4.412 1.00 93.50 104 ASP A O 1
ATOM 804 N N . ILE A 1 105 ? -8.180 4.068 -3.567 1.00 94.56 105 ILE A N 1
ATOM 805 C CA . ILE A 1 105 ? -8.637 3.184 -2.488 1.00 94.56 105 ILE A CA 1
ATOM 806 C C . ILE A 1 105 ? -10.153 3.002 -2.574 1.00 94.56 105 ILE A C 1
ATOM 808 O O . ILE A 1 105 ? -10.643 1.926 -2.911 1.00 94.56 105 ILE A O 1
ATOM 812 N N . SER A 1 106 ? -10.907 4.053 -2.252 1.00 93.12 106 SER A N 1
ATOM 813 C CA . SER A 1 106 ? -12.347 4.150 -2.490 1.00 93.12 106 SER A CA 1
ATOM 814 C C . SER A 1 106 ? -12.843 5.572 -2.235 1.00 93.12 106 SER A C 1
ATOM 816 O O . SER A 1 106 ? -12.176 6.378 -1.584 1.00 93.12 106 SER A O 1
ATOM 8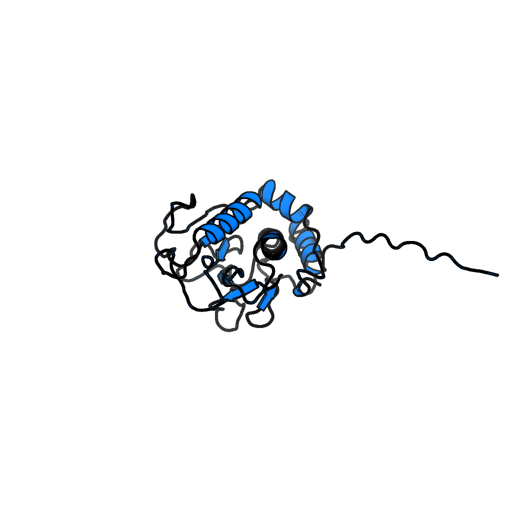18 N N . HIS A 1 107 ? -14.058 5.872 -2.694 1.00 90.25 107 HIS A N 1
ATOM 819 C CA . HIS A 1 107 ? -14.670 7.174 -2.459 1.00 90.25 107 HIS A CA 1
ATOM 820 C C . HIS A 1 107 ? -15.362 7.291 -1.099 1.00 90.25 107 HIS A C 1
ATOM 822 O O . HIS A 1 107 ? -16.082 6.387 -0.653 1.00 90.25 107 HIS A O 1
ATOM 828 N N . LYS A 1 108 ? -15.279 8.496 -0.514 1.00 87.25 108 LYS A N 1
ATOM 829 C CA . LYS A 1 108 ? -15.980 8.883 0.727 1.00 87.25 108 LYS A CA 1
ATOM 830 C C . LYS A 1 108 ? -17.461 8.517 0.721 1.00 87.25 108 LYS A C 1
ATOM 832 O O . LYS A 1 108 ? -17.986 8.033 1.722 1.00 87.25 108 LYS A O 1
ATOM 837 N N . ASN A 1 109 ? -18.124 8.813 -0.400 1.00 83.75 109 ASN A N 1
ATOM 838 C CA . ASN A 1 109 ? -19.581 8.869 -0.491 1.00 83.75 109 ASN A CA 1
ATOM 839 C C . ASN A 1 109 ? -20.194 7.942 -1.545 1.00 83.75 109 ASN A C 1
ATOM 841 O O . ASN A 1 109 ? -21.412 7.876 -1.654 1.00 83.75 109 ASN A O 1
ATOM 845 N N . SER A 1 110 ? -19.377 7.238 -2.326 1.00 83.88 110 SER A N 1
ATOM 846 C CA . SER A 1 110 ? -19.855 6.411 -3.432 1.00 83.88 110 SER A CA 1
ATOM 847 C C . SER A 1 110 ? -19.187 5.048 -3.395 1.00 83.88 110 SER A C 1
ATOM 849 O O . SER A 1 110 ? -17.966 4.952 -3.343 1.00 83.88 110 SER A O 1
ATOM 851 N N . ALA A 1 111 ? -19.986 3.985 -3.463 1.00 82.25 111 ALA A N 1
ATOM 852 C CA . ALA A 1 111 ? -19.465 2.641 -3.694 1.00 82.25 111 ALA A CA 1
ATOM 853 C C . ALA A 1 111 ? -19.062 2.416 -5.160 1.00 82.25 111 ALA A C 1
ATOM 855 O O . ALA A 1 111 ? -18.475 1.391 -5.468 1.00 82.25 111 ALA A O 1
ATOM 856 N N . LYS A 1 112 ? -19.380 3.344 -6.069 1.00 82.25 112 LYS A N 1
ATOM 857 C CA . LYS A 1 112 ? -19.019 3.246 -7.481 1.00 82.25 112 LYS A CA 1
ATOM 858 C C . LYS A 1 112 ? -17.653 3.888 -7.713 1.00 82.25 112 LYS A C 1
ATOM 860 O O . LYS A 1 112 ? -17.462 5.066 -7.399 1.00 82.25 112 LYS A O 1
ATOM 865 N N . PHE A 1 113 ? -16.759 3.114 -8.318 1.00 77.94 113 PHE A N 1
ATOM 866 C CA . PHE A 1 113 ? -15.495 3.572 -8.881 1.00 77.94 113 PHE A CA 1
ATOM 867 C C . PHE A 1 113 ? -15.500 3.195 -10.365 1.00 77.94 113 PHE A C 1
ATOM 869 O O . PHE A 1 113 ? -15.596 2.016 -10.713 1.00 77.94 113 PHE A O 1
ATOM 876 N N . ASN A 1 114 ? -15.515 4.186 -11.257 1.00 72.25 114 ASN A N 1
ATOM 877 C CA . ASN A 1 114 ? -15.640 3.919 -12.690 1.00 72.25 114 ASN A CA 1
ATOM 878 C C . ASN A 1 114 ? -14.390 3.172 -13.182 1.00 72.25 114 ASN A C 1
ATOM 880 O O . ASN A 1 114 ? -13.285 3.679 -13.062 1.00 72.25 114 ASN A O 1
ATOM 884 N N . GLY A 1 115 ? -14.570 1.959 -13.714 1.00 68.81 115 GLY A N 1
ATOM 885 C CA . GLY A 1 115 ? -13.482 1.120 -14.234 1.00 68.81 115 GLY A CA 1
ATOM 886 C C . GLY A 1 115 ? -12.728 0.273 -13.196 1.00 68.81 115 GLY A C 1
ATOM 887 O O . GLY A 1 115 ? -11.998 -0.627 -13.598 1.00 68.81 115 GLY A O 1
ATOM 888 N N . HIS A 1 116 ? -12.913 0.502 -11.888 1.00 76.69 116 HIS A N 1
ATOM 889 C CA . HIS A 1 116 ? -12.142 -0.147 -10.812 1.00 76.69 116 HIS A CA 1
ATOM 890 C C . HIS A 1 116 ? -13.076 -0.904 -9.845 1.00 76.69 116 HIS A C 1
ATOM 892 O O . HIS A 1 116 ? -13.410 -0.439 -8.756 1.00 76.69 116 HIS A O 1
ATOM 898 N N . MET A 1 117 ? -13.533 -2.097 -10.245 1.00 82.19 117 MET A N 1
ATOM 899 C CA . MET A 1 117 ? -14.616 -2.835 -9.560 1.00 82.19 117 MET A CA 1
ATOM 900 C C . MET A 1 117 ? -14.331 -3.241 -8.104 1.00 82.19 117 MET A C 1
ATOM 902 O O . MET A 1 117 ? -15.263 -3.571 -7.377 1.00 82.19 117 MET A O 1
ATOM 906 N N . THR A 1 118 ? -13.070 -3.262 -7.677 1.00 85.81 118 THR A N 1
ATOM 907 C CA . THR A 1 118 ? -12.661 -3.642 -6.315 1.00 85.81 118 THR A CA 1
ATOM 908 C C . THR A 1 118 ? -12.437 -2.442 -5.388 1.00 85.81 118 THR A C 1
ATOM 910 O O . THR A 1 118 ? -12.342 -2.630 -4.178 1.00 85.81 118 THR A O 1
ATOM 913 N N . HIS A 1 119 ? -12.419 -1.208 -5.907 1.00 92.38 119 HIS A N 1
ATOM 914 C CA . HIS A 1 119 ? -12.163 0.029 -5.144 1.00 92.38 119 HIS A CA 1
ATOM 915 C C . HIS A 1 119 ? -13.443 0.634 -4.557 1.00 92.38 119 HIS A C 1
ATOM 917 O O . HIS A 1 119 ? -13.684 1.843 -4.575 1.00 92.38 119 HIS A O 1
ATOM 923 N N . THR A 1 120 ? -14.326 -0.227 -4.057 1.00 91.06 120 THR A N 1
ATOM 924 C CA . THR A 1 120 ? -15.675 0.177 -3.659 1.00 91.06 120 THR A CA 1
ATOM 925 C C . THR A 1 120 ? -15.788 0.399 -2.163 1.00 91.06 120 THR A C 1
ATOM 927 O O . THR A 1 120 ? -16.474 1.320 -1.740 1.00 91.06 120 THR A O 1
ATOM 930 N N . ASP A 1 121 ? -15.140 -0.423 -1.343 1.00 92.00 121 ASP A N 1
ATOM 931 C CA . ASP A 1 121 ? -15.368 -0.546 0.107 1.00 92.00 121 ASP A CA 1
ATOM 932 C C . ASP A 1 121 ? -14.114 -0.284 0.958 1.00 92.00 121 ASP A C 1
ATOM 934 O O . ASP A 1 121 ? -14.115 -0.487 2.175 1.00 92.00 121 ASP A O 1
ATOM 938 N N . GLY A 1 122 ? -13.053 0.198 0.313 1.00 94.94 122 GLY A N 1
ATOM 939 C CA . GLY A 1 122 ? -11.822 0.629 0.951 1.00 94.94 122 GLY A CA 1
ATOM 940 C C . GLY A 1 122 ? -10.900 -0.505 1.394 1.00 94.94 122 GLY A C 1
ATOM 941 O O . GLY A 1 122 ? -9.983 -0.248 2.173 1.00 94.94 122 GLY A O 1
ATOM 942 N N . TYR A 1 123 ? -11.122 -1.747 0.946 1.00 97.31 123 TYR A N 1
ATOM 943 C CA . TYR A 1 123 ? -10.205 -2.849 1.255 1.00 97.31 123 TYR A CA 1
ATOM 944 C C . TYR A 1 123 ? -8.976 -2.907 0.357 1.00 97.31 123 TYR A C 1
ATOM 946 O O . TYR A 1 123 ? -7.994 -3.545 0.747 1.00 97.31 123 TYR A O 1
ATOM 954 N N . CYS A 1 124 ? -9.037 -2.302 -0.827 1.00 97.38 124 CYS A N 1
ATOM 955 C CA . CYS A 1 124 ? -8.022 -2.442 -1.860 1.00 97.38 124 CYS A CA 1
ATOM 956 C C . CYS A 1 124 ? -7.334 -1.113 -2.167 1.00 97.38 124 CYS A C 1
ATOM 958 O O . CYS A 1 124 ? -7.935 -0.059 -1.992 1.00 97.38 124 CYS A O 1
ATOM 960 N N . ILE A 1 125 ? -6.063 -1.177 -2.559 1.00 97.62 125 ILE A N 1
ATOM 961 C CA . ILE A 1 125 ? -5.187 -0.025 -2.792 1.00 97.62 125 ILE A CA 1
ATOM 962 C C . ILE A 1 125 ? -4.352 -0.298 -4.042 1.00 97.62 125 ILE A C 1
ATOM 964 O O . ILE A 1 125 ? -3.780 -1.387 -4.165 1.00 97.62 125 ILE A O 1
ATOM 968 N N . ASP A 1 126 ? -4.223 0.708 -4.907 1.00 96.81 126 ASP A N 1
ATOM 969 C CA . ASP A 1 126 ? -3.327 0.666 -6.063 1.00 96.81 126 ASP A CA 1
ATOM 970 C C . ASP A 1 126 ? -2.010 1.393 -5.775 1.00 96.81 126 ASP A C 1
ATOM 972 O O . ASP A 1 126 ? -1.971 2.579 -5.440 1.00 96.81 126 ASP A O 1
ATOM 976 N N . ILE A 1 127 ? -0.892 0.686 -5.933 1.00 97.75 127 ILE A N 1
ATOM 977 C CA . ILE A 1 127 ? 0.445 1.175 -5.579 1.00 97.75 127 ILE A CA 1
ATOM 978 C C . ILE A 1 127 ? 1.349 1.096 -6.803 1.00 97.75 127 ILE A C 1
ATOM 980 O O . ILE A 1 127 ? 1.505 0.031 -7.393 1.00 97.75 127 ILE A O 1
ATOM 984 N N . ARG A 1 128 ? 1.993 2.195 -7.197 1.00 97.44 128 ARG A N 1
ATOM 985 C CA . ARG A 1 128 ? 2.921 2.165 -8.336 1.00 97.44 128 ARG A CA 1
ATOM 986 C C . ARG A 1 128 ? 4.112 1.242 -8.064 1.00 97.44 128 ARG A C 1
ATOM 988 O O . ARG A 1 128 ? 4.560 1.140 -6.920 1.00 97.44 128 ARG A O 1
ATOM 995 N N . PRO A 1 129 ? 4.670 0.603 -9.106 1.00 97.62 129 PRO A N 1
ATOM 996 C CA . PRO A 1 129 ? 5.914 -0.135 -8.970 1.00 97.62 129 PRO A CA 1
ATOM 997 C C . PRO A 1 129 ? 7.063 0.787 -8.542 1.00 97.62 129 PRO A C 1
ATOM 999 O O . PRO A 1 129 ? 7.063 1.985 -8.835 1.00 97.62 129 PRO A O 1
ATOM 1002 N N . MET A 1 130 ? 8.055 0.213 -7.863 1.00 97.88 130 MET A N 1
ATOM 1003 C CA . MET A 1 130 ? 9.229 0.943 -7.386 1.00 97.88 130 MET A CA 1
ATOM 1004 C C . MET A 1 130 ? 10.116 1.362 -8.554 1.00 97.88 130 MET A C 1
ATOM 1006 O O . MET A 1 130 ? 10.205 0.664 -9.569 1.00 97.88 130 MET A O 1
ATOM 1010 N N . ARG A 1 131 ? 10.759 2.519 -8.401 1.00 97.06 131 ARG A N 1
ATOM 1011 C CA . ARG A 1 131 ? 11.601 3.159 -9.411 1.00 97.06 131 ARG A CA 1
ATOM 1012 C C . ARG A 1 131 ? 13.068 3.141 -8.978 1.00 97.06 131 ARG A C 1
ATOM 1014 O O . ARG A 1 131 ? 13.368 3.370 -7.811 1.00 97.06 131 ARG A O 1
ATOM 1021 N N . ASN A 1 132 ? 13.964 2.957 -9.944 1.00 96.69 132 ASN A N 1
ATOM 1022 C CA . ASN A 1 132 ? 15.405 3.134 -9.764 1.00 96.69 132 ASN A CA 1
ATOM 1023 C C . ASN A 1 132 ? 15.780 4.622 -9.648 1.00 96.69 132 ASN A C 1
ATOM 1025 O O . ASN A 1 132 ? 15.261 5.456 -10.393 1.00 96.69 132 ASN A O 1
ATOM 1029 N N . GLY A 1 133 ? 16.762 4.945 -8.807 1.00 95.56 133 GLY A N 1
ATOM 1030 C CA . GLY A 1 133 ? 17.296 6.305 -8.684 1.00 95.56 133 GLY A CA 1
ATOM 1031 C C . GLY A 1 133 ? 16.339 7.247 -7.957 1.00 95.56 133 GLY A C 1
ATOM 1032 O O . GLY A 1 133 ? 15.686 6.843 -7.005 1.00 95.56 133 GLY A O 1
ATOM 1033 N N . ALA A 1 134 ? 16.255 8.505 -8.393 1.00 95.94 134 ALA A N 1
ATOM 1034 C CA . ALA A 1 134 ? 15.481 9.532 -7.700 1.00 95.94 134 ALA A CA 1
ATOM 1035 C C . ALA A 1 134 ? 13.955 9.352 -7.825 1.00 95.94 134 ALA A C 1
ATOM 1037 O O . ALA A 1 134 ? 13.426 8.769 -8.778 1.00 95.94 134 ALA A O 1
ATOM 1038 N N . PHE A 1 135 ? 13.236 9.920 -6.859 1.00 95.06 135 PHE A N 1
ATOM 1039 C CA . PHE A 1 135 ? 11.784 10.015 -6.866 1.00 95.06 135 PHE A CA 1
ATOM 1040 C C . PHE A 1 135 ? 11.282 10.771 -8.102 1.00 95.06 135 PHE A C 1
ATOM 1042 O O . PHE A 1 135 ? 11.813 11.816 -8.474 1.00 95.06 135 PHE A O 1
ATOM 1049 N N . GLY A 1 136 ? 10.194 10.274 -8.686 1.00 92.56 136 GLY A N 1
ATOM 1050 C CA . GLY A 1 136 ? 9.442 10.966 -9.726 1.00 92.56 136 GLY A CA 1
ATOM 1051 C C . GLY A 1 136 ? 7.984 10.518 -9.719 1.00 92.56 136 GLY A C 1
ATOM 1052 O O . GLY A 1 136 ? 7.714 9.318 -9.606 1.00 92.56 136 GLY A O 1
ATOM 1053 N N . ASP A 1 137 ? 7.064 11.477 -9.859 1.00 88.88 137 ASP A N 1
ATOM 1054 C CA . ASP A 1 137 ? 5.610 11.244 -9.836 1.00 88.88 137 ASP A CA 1
ATOM 1055 C C . ASP A 1 137 ? 5.017 10.876 -11.207 1.00 88.88 137 ASP A C 1
ATOM 1057 O O . ASP A 1 137 ? 3.798 10.757 -11.366 1.00 88.88 137 ASP A O 1
ATOM 1061 N N . SER A 1 138 ? 5.866 10.623 -12.204 1.00 89.50 138 SER A N 1
ATOM 1062 C CA . SER A 1 138 ? 5.421 10.209 -13.529 1.00 89.50 138 SER A CA 1
ATOM 1063 C C . SER A 1 138 ? 4.981 8.739 -13.544 1.00 89.50 138 SER A C 1
ATOM 1065 O O . SER A 1 138 ? 5.632 7.899 -12.901 1.00 89.50 138 SER A O 1
ATOM 1067 N N . PRO A 1 139 ? 3.893 8.405 -14.271 1.00 87.56 139 PRO A N 1
ATOM 1068 C CA . PRO A 1 139 ? 3.469 7.023 -14.464 1.00 87.56 139 PRO A CA 1
ATOM 1069 C C . PRO A 1 139 ? 4.615 6.145 -14.977 1.00 87.56 139 PRO A C 1
ATOM 1071 O O . PRO A 1 139 ? 5.461 6.586 -15.755 1.00 87.56 139 PRO A O 1
ATOM 1074 N N . MET A 1 140 ? 4.638 4.887 -14.547 1.00 93.94 140 MET A N 1
ATOM 1075 C CA . MET A 1 140 ? 5.666 3.922 -14.929 1.00 93.94 140 MET A CA 1
ATOM 1076 C C . MET A 1 140 ? 5.052 2.535 -15.035 1.00 93.94 140 MET A C 1
ATOM 1078 O O . MET A 1 140 ? 4.214 2.177 -14.216 1.00 93.94 140 MET A O 1
ATOM 1082 N N . THR A 1 141 ? 5.486 1.753 -16.020 1.00 97.06 141 THR A N 1
ATOM 1083 C CA . THR A 1 141 ? 5.049 0.362 -16.199 1.00 97.06 141 THR A CA 1
ATOM 1084 C C . THR A 1 141 ? 6.160 -0.616 -15.825 1.00 97.06 141 THR A C 1
ATOM 1086 O O . THR A 1 141 ? 7.329 -0.235 -15.778 1.00 97.06 141 THR A O 1
ATOM 1089 N N . TYR A 1 142 ? 5.831 -1.892 -15.623 1.00 97.31 142 TYR A N 1
ATOM 1090 C CA . TYR A 1 142 ? 6.830 -2.936 -15.342 1.00 97.31 142 TYR A CA 1
ATOM 1091 C C . TYR A 1 142 ? 7.801 -3.226 -16.505 1.00 97.31 142 TYR A C 1
ATOM 1093 O O . TYR A 1 142 ? 8.780 -3.954 -16.333 1.00 97.31 142 TYR A O 1
ATOM 1101 N N . THR A 1 143 ? 7.539 -2.686 -17.698 1.00 97.00 143 THR A N 1
ATOM 1102 C CA . THR A 1 143 ? 8.427 -2.781 -18.868 1.00 97.00 143 THR A CA 1
ATOM 1103 C C . THR A 1 143 ? 9.299 -1.537 -19.046 1.00 97.00 143 THR A C 1
ATOM 1105 O O . THR A 1 143 ? 10.190 -1.520 -19.892 1.00 97.00 143 THR A O 1
ATOM 1108 N N . SER A 1 144 ? 9.078 -0.487 -18.251 1.00 97.00 144 SER A N 1
ATOM 1109 C CA . SER A 1 144 ? 9.855 0.748 -18.318 1.00 97.00 144 SER A CA 1
ATOM 1110 C C . SER A 1 144 ? 11.291 0.533 -17.826 1.00 97.00 144 SER A C 1
ATOM 1112 O O . SER A 1 144 ? 11.516 -0.130 -16.822 1.00 97.00 144 SER A O 1
ATOM 1114 N N . ARG A 1 145 ? 12.277 1.188 -18.455 1.00 95.69 145 ARG A N 1
ATOM 1115 C CA . ARG A 1 145 ? 13.696 1.117 -18.038 1.00 95.69 145 ARG A CA 1
ATOM 1116 C C . ARG A 1 145 ? 13.938 1.557 -16.584 1.00 95.69 145 ARG A C 1
ATOM 1118 O O . ARG A 1 145 ? 14.850 1.065 -15.934 1.00 95.69 145 ARG A O 1
ATOM 1125 N N . GLY A 1 146 ? 13.131 2.491 -16.080 1.00 95.88 146 GLY A N 1
ATOM 1126 C CA . GLY A 1 146 ? 13.222 2.991 -14.704 1.00 95.88 146 GLY A CA 1
ATOM 1127 C C . GLY A 1 146 ? 12.617 2.071 -13.638 1.00 95.88 146 GLY A C 1
ATOM 1128 O O . GLY A 1 146 ? 12.690 2.417 -12.464 1.00 95.88 146 GLY A O 1
ATOM 1129 N N . TYR A 1 147 ? 12.015 0.943 -14.024 1.00 98.00 147 TYR A N 1
ATOM 1130 C CA . TYR A 1 147 ? 11.375 0.001 -13.111 1.00 98.00 147 TYR A CA 1
ATOM 1131 C C . TYR A 1 147 ? 12.403 -0.775 -12.280 1.00 98.00 147 TYR A C 1
ATOM 1133 O O . TYR A 1 147 ? 13.283 -1.445 -12.822 1.00 98.00 147 TYR A O 1
ATOM 1141 N N . ASP A 1 148 ? 12.250 -0.726 -10.961 1.00 98.12 148 ASP A N 1
ATOM 1142 C CA . ASP A 1 148 ? 13.014 -1.530 -10.015 1.00 98.12 148 ASP A CA 1
ATOM 1143 C C . ASP A 1 148 ? 12.210 -2.781 -9.631 1.00 98.12 148 ASP A C 1
ATOM 1145 O O . ASP A 1 148 ? 11.342 -2.766 -8.742 1.00 98.12 148 ASP A O 1
ATOM 1149 N N . ARG A 1 149 ? 12.481 -3.891 -10.327 1.00 98.50 149 ARG A N 1
ATOM 1150 C CA . ARG A 1 149 ? 11.822 -5.174 -10.053 1.00 98.50 149 ARG A CA 1
ATOM 1151 C C . ARG A 1 149 ? 12.145 -5.699 -8.662 1.00 98.50 149 ARG A C 1
ATOM 1153 O O . ARG A 1 149 ? 11.263 -6.264 -8.016 1.00 98.50 149 ARG A O 1
ATOM 1160 N N . GLU A 1 150 ? 13.382 -5.540 -8.207 1.00 98.38 150 GLU A N 1
ATOM 11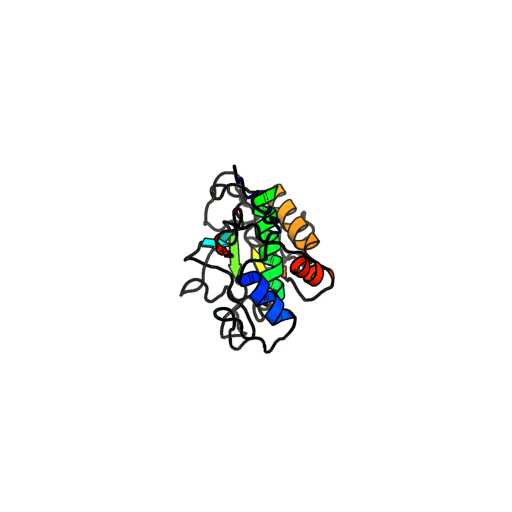61 C CA . GLU A 1 150 ? 13.823 -6.096 -6.932 1.00 98.38 150 GLU A CA 1
ATOM 1162 C C . GLU A 1 150 ? 13.114 -5.396 -5.770 1.00 98.38 150 GLU A C 1
ATOM 1164 O O . GLU A 1 150 ? 12.499 -6.059 -4.926 1.00 98.38 150 GLU A O 1
ATOM 1169 N N . MET A 1 151 ? 13.115 -4.062 -5.768 1.00 98.44 151 MET A N 1
ATOM 1170 C CA . MET A 1 151 ? 12.420 -3.275 -4.753 1.00 98.44 151 MET A CA 1
ATOM 1171 C C . MET A 1 151 ? 10.908 -3.470 -4.828 1.00 98.44 151 MET A C 1
ATOM 1173 O O . MET A 1 151 ? 10.256 -3.622 -3.795 1.00 98.44 151 MET A O 1
ATOM 1177 N N . THR A 1 152 ? 10.333 -3.585 -6.027 1.00 98.75 152 THR A N 1
ATOM 1178 C CA . THR A 1 152 ? 8.907 -3.932 -6.163 1.00 98.75 152 THR A CA 1
ATOM 1179 C C . THR A 1 152 ? 8.608 -5.311 -5.574 1.00 98.75 152 THR A C 1
ATOM 1181 O O . THR A 1 152 ? 7.612 -5.488 -4.872 1.00 98.75 152 THR A O 1
ATOM 1184 N N . GLY A 1 153 ? 9.495 -6.286 -5.785 1.00 98.81 153 GLY A N 1
ATOM 1185 C CA . GLY A 1 153 ? 9.400 -7.612 -5.182 1.00 98.81 153 GLY A CA 1
ATOM 1186 C C . GLY A 1 153 ? 9.483 -7.578 -3.655 1.00 98.81 153 GLY A C 1
ATOM 1187 O O . GLY A 1 153 ? 8.706 -8.266 -2.989 1.00 98.81 153 GLY A O 1
ATOM 1188 N N . LYS A 1 154 ? 10.372 -6.754 -3.085 1.00 98.81 154 LYS A N 1
ATOM 1189 C CA . LYS A 1 154 ? 10.464 -6.523 -1.632 1.00 98.81 154 LYS A CA 1
ATOM 1190 C C . LYS A 1 154 ? 9.164 -5.932 -1.080 1.00 98.81 154 LYS A C 1
ATOM 1192 O O . LYS A 1 154 ? 8.640 -6.459 -0.098 1.00 98.81 154 LYS A O 1
ATOM 1197 N N . LEU A 1 155 ? 8.588 -4.931 -1.749 1.00 98.81 155 LEU A N 1
ATOM 1198 C CA . LEU A 1 155 ? 7.319 -4.330 -1.333 1.00 98.81 155 LEU A CA 1
ATOM 1199 C C . LEU A 1 155 ? 6.159 -5.335 -1.406 1.00 98.81 155 LEU A C 1
ATOM 1201 O O . LEU A 1 155 ? 5.391 -5.460 -0.456 1.00 98.81 155 LEU A O 1
ATOM 1205 N N . ILE A 1 156 ? 6.058 -6.120 -2.484 1.00 98.75 156 ILE A N 1
ATOM 1206 C CA . ILE A 1 156 ? 5.040 -7.178 -2.616 1.00 98.75 156 ILE A CA 1
ATOM 1207 C C . ILE A 1 156 ? 5.174 -8.222 -1.504 1.00 98.75 156 ILE A C 1
ATOM 1209 O O . ILE A 1 156 ? 4.169 -8.616 -0.909 1.00 98.75 156 ILE A O 1
ATOM 1213 N N . LYS A 1 157 ? 6.400 -8.662 -1.193 1.00 98.81 157 LYS A N 1
ATOM 1214 C CA . LYS A 1 157 ? 6.657 -9.598 -0.088 1.00 98.81 157 LYS A CA 1
ATOM 1215 C C . LYS A 1 157 ? 6.238 -9.001 1.254 1.00 98.81 157 LYS A C 1
ATOM 1217 O O . LYS A 1 157 ? 5.588 -9.693 2.035 1.00 98.81 157 LYS A O 1
ATOM 1222 N N . LEU A 1 158 ? 6.549 -7.726 1.497 1.00 98.81 158 LEU A N 1
ATOM 1223 C CA . LEU A 1 158 ? 6.123 -7.011 2.698 1.00 98.81 158 LEU A CA 1
ATOM 1224 C C . LEU A 1 158 ? 4.591 -6.956 2.802 1.00 98.81 158 LEU A C 1
ATOM 1226 O O . LEU A 1 158 ? 4.033 -7.337 3.828 1.00 98.81 158 LEU A O 1
ATOM 1230 N N . MET A 1 159 ? 3.892 -6.571 1.734 1.00 98.75 159 MET A N 1
ATOM 1231 C CA . MET A 1 159 ? 2.427 -6.522 1.731 1.00 98.75 159 MET A CA 1
ATOM 1232 C C . MET A 1 159 ? 1.803 -7.900 1.980 1.00 98.75 159 MET A C 1
ATOM 1234 O O . MET A 1 159 ? 0.916 -8.018 2.824 1.00 98.75 159 MET A O 1
ATOM 1238 N N . LYS A 1 160 ? 2.311 -8.960 1.336 1.00 98.50 160 LYS A N 1
ATOM 1239 C CA . LYS A 1 160 ? 1.879 -10.349 1.586 1.00 98.50 160 LYS A CA 1
ATOM 1240 C C . LYS A 1 160 ? 2.109 -10.762 3.046 1.00 98.50 160 LYS A C 1
ATOM 1242 O O . LYS A 1 160 ? 1.191 -11.273 3.683 1.00 98.50 160 LYS A O 1
ATOM 1247 N N . LYS A 1 161 ? 3.289 -10.471 3.611 1.00 98.50 161 LYS A N 1
ATOM 1248 C CA . LYS A 1 161 ? 3.625 -10.715 5.032 1.00 98.50 161 LYS A CA 1
ATOM 1249 C C . LYS A 1 161 ? 2.650 -10.012 5.984 1.00 98.50 161 LYS A C 1
ATOM 1251 O O . LYS A 1 161 ? 2.356 -10.536 7.054 1.00 98.50 161 LYS A O 1
ATOM 1256 N N . ARG A 1 162 ? 2.123 -8.849 5.593 1.00 98.44 162 ARG A N 1
ATOM 1257 C CA . ARG A 1 162 ? 1.129 -8.070 6.353 1.00 98.44 162 ARG A CA 1
ATOM 1258 C C . ARG A 1 162 ? -0.329 -8.467 6.068 1.00 98.44 162 ARG A C 1
ATOM 1260 O O . ARG A 1 162 ? -1.248 -7.822 6.563 1.00 98.44 162 ARG A O 1
ATOM 1267 N N . GLY A 1 163 ? -0.549 -9.565 5.342 1.00 98.31 163 GLY A N 1
ATOM 1268 C CA . GLY A 1 163 ? -1.875 -10.129 5.070 1.00 98.31 163 GLY A CA 1
ATOM 1269 C C . GLY A 1 163 ? -2.527 -9.615 3.785 1.00 98.31 163 GLY A C 1
ATOM 1270 O O . GLY A 1 163 ? -3.735 -9.779 3.614 1.00 98.31 163 GLY A O 1
ATOM 1271 N N . GLY A 1 164 ? -1.745 -8.993 2.900 1.00 98.12 164 GLY A N 1
ATOM 1272 C CA . GLY A 1 164 ? -2.174 -8.580 1.569 1.00 98.12 164 GLY A CA 1
ATOM 1273 C C . GLY A 1 164 ? -2.598 -9.772 0.711 1.00 98.12 164 GLY A C 1
ATOM 1274 O O . GLY A 1 164 ? -1.942 -10.814 0.675 1.00 98.12 164 GLY A O 1
ATOM 1275 N N . SER A 1 165 ? -3.713 -9.597 0.013 1.00 97.19 165 SER A N 1
ATOM 1276 C CA . SER A 1 165 ? -4.369 -10.583 -0.845 1.00 97.19 165 SER A CA 1
ATOM 1277 C C . SER A 1 165 ? -4.756 -9.943 -2.180 1.00 97.19 165 SER A C 1
ATOM 1279 O O . SER A 1 165 ? -4.579 -8.739 -2.349 1.00 97.19 165 SER A O 1
ATOM 1281 N N . ALA A 1 166 ? -5.273 -10.735 -3.129 1.00 96.06 166 ALA A N 1
ATOM 1282 C CA . ALA A 1 166 ? -5.661 -10.249 -4.460 1.00 96.06 166 ALA A CA 1
ATOM 1283 C C . ALA A 1 166 ? -4.545 -9.430 -5.144 1.00 96.06 166 ALA A C 1
ATOM 1285 O O . ALA A 1 166 ? -4.772 -8.341 -5.650 1.00 96.06 166 ALA A O 1
ATOM 1286 N N . MET A 1 167 ? -3.318 -9.961 -5.117 1.00 97.69 167 MET A N 1
ATOM 1287 C CA . MET A 1 167 ? -2.138 -9.285 -5.657 1.00 97.69 167 MET A CA 1
ATOM 1288 C C . MET A 1 167 ? -2.169 -9.282 -7.191 1.00 97.69 167 MET A C 1
ATOM 1290 O O . MET A 1 167 ? -1.765 -10.279 -7.807 1.00 97.69 167 MET A O 1
ATOM 1294 N N . TYR A 1 168 ? -2.625 -8.190 -7.806 1.00 98.12 168 TYR A N 1
ATOM 1295 C CA . TYR A 1 168 ? -2.654 -8.050 -9.265 1.00 98.12 168 TYR A CA 1
ATOM 1296 C C . TYR A 1 168 ? -1.560 -7.111 -9.745 1.00 98.12 168 TYR A C 1
ATOM 1298 O O . TYR A 1 168 ? -1.460 -5.972 -9.304 1.00 98.12 168 TYR A O 1
ATOM 1306 N N . PHE A 1 169 ? -0.716 -7.622 -10.633 1.00 98.44 169 PHE A N 1
ATOM 1307 C CA . PHE A 1 169 ? 0.346 -6.874 -11.291 1.00 98.44 169 PHE A CA 1
ATOM 1308 C C . PHE A 1 169 ? 0.882 -7.714 -12.444 1.00 98.44 169 PHE A C 1
ATOM 1310 O O . PHE A 1 169 ? 1.091 -8.922 -12.282 1.00 98.44 169 PHE A O 1
ATOM 1317 N N . ASN A 1 170 ? 1.123 -7.088 -13.592 1.00 98.44 170 ASN A N 1
ATOM 1318 C CA . ASN A 1 170 ? 1.461 -7.826 -14.809 1.00 98.44 170 ASN A CA 1
ATOM 1319 C C . ASN A 1 170 ? 2.915 -8.319 -14.867 1.00 98.44 170 ASN A C 1
ATOM 1321 O O . ASN A 1 170 ? 3.220 -9.151 -15.719 1.00 98.44 170 ASN A O 1
ATOM 1325 N N . ASP A 1 171 ? 3.789 -7.920 -13.932 1.00 98.25 171 ASP A N 1
ATOM 1326 C CA . ASP A 1 171 ? 5.063 -8.622 -13.730 1.00 98.25 171 ASP A CA 1
ATOM 1327 C C . ASP A 1 171 ? 4.880 -9.898 -12.889 1.00 98.25 171 ASP A C 1
ATOM 1329 O O . ASP A 1 171 ? 5.180 -9.944 -11.693 1.00 98.25 171 ASP A O 1
ATOM 1333 N N . THR A 1 172 ? 4.397 -10.964 -13.528 1.00 98.00 172 THR A N 1
ATOM 1334 C CA . THR A 1 172 ? 4.068 -12.242 -12.867 1.00 98.00 172 THR A CA 1
ATOM 1335 C C . THR A 1 172 ? 5.271 -12.953 -12.243 1.00 98.00 172 THR A C 1
ATOM 1337 O O . THR A 1 172 ? 5.089 -13.795 -11.362 1.00 98.00 172 THR A O 1
ATOM 1340 N N . ARG A 1 173 ? 6.507 -12.568 -12.596 1.00 98.19 173 ARG A N 1
ATOM 1341 C CA . ARG A 1 173 ? 7.739 -13.072 -11.953 1.00 98.19 173 ARG A CA 1
ATOM 1342 C C . ARG A 1 173 ? 7.791 -12.756 -10.455 1.00 98.19 173 ARG A C 1
ATOM 1344 O O . ARG A 1 173 ? 8.536 -13.398 -9.723 1.00 98.19 173 ARG A O 1
ATOM 1351 N N . LEU A 1 174 ? 6.991 -11.794 -9.984 1.00 98.19 174 LEU A N 1
ATOM 1352 C CA . LEU A 1 174 ? 6.864 -11.435 -8.567 1.00 98.19 174 LEU A CA 1
ATOM 1353 C C . LEU A 1 174 ? 5.796 -12.256 -7.814 1.00 98.19 174 LEU A C 1
ATOM 1355 O O . LEU A 1 174 ? 5.472 -11.968 -6.655 1.00 98.19 174 LEU A O 1
ATOM 1359 N N . GLY A 1 175 ? 5.240 -13.294 -8.450 1.00 96.75 175 GLY A N 1
ATOM 1360 C CA . GLY A 1 175 ? 4.189 -14.134 -7.876 1.00 96.75 175 GLY A CA 1
ATOM 1361 C C . GLY A 1 175 ? 2.868 -13.379 -7.710 1.00 96.75 175 GLY A C 1
ATOM 1362 O O . GLY A 1 175 ? 2.185 -13.540 -6.693 1.00 96.75 175 GLY A O 1
ATOM 1363 N N . THR A 1 176 ? 2.563 -12.492 -8.655 1.00 98.00 176 THR A N 1
ATOM 1364 C CA . THR A 1 176 ? 1.296 -11.760 -8.788 1.00 98.00 176 THR A CA 1
ATOM 1365 C C . THR A 1 176 ? 0.472 -12.347 -9.927 1.00 98.00 176 THR A C 1
ATOM 1367 O O . THR A 1 176 ? 0.991 -13.062 -10.786 1.00 98.00 176 THR A O 1
ATOM 1370 N N . LYS A 1 177 ? -0.827 -12.048 -9.947 1.00 97.81 177 LYS A N 1
ATOM 1371 C CA . LYS A 1 177 ? -1.710 -12.432 -11.050 1.00 97.81 177 LYS A CA 1
ATOM 1372 C C . LYS A 1 177 ? -1.767 -11.305 -12.081 1.00 97.81 177 LYS A C 1
ATOM 1374 O O . LYS A 1 177 ? -1.996 -10.152 -11.718 1.00 97.81 177 LYS A O 1
ATOM 1379 N N . ALA A 1 178 ? -1.589 -11.647 -13.354 1.00 97.44 178 ALA A N 1
ATOM 1380 C CA . ALA A 1 178 ? -1.781 -10.701 -14.445 1.00 97.44 178 ALA A CA 1
ATOM 1381 C C . ALA A 1 178 ? -3.275 -10.412 -14.647 1.00 97.44 178 ALA A C 1
ATOM 1383 O O . ALA A 1 178 ? -4.097 -11.331 -14.692 1.00 97.44 178 ALA A O 1
ATOM 1384 N N . VAL A 1 179 ? -3.616 -9.132 -14.765 1.00 95.31 179 VAL A N 1
ATOM 1385 C CA . VAL A 1 179 ? -4.972 -8.626 -14.996 1.00 95.31 179 VAL A CA 1
ATOM 1386 C C . VAL A 1 179 ? -4.876 -7.431 -15.949 1.00 95.31 179 VAL A C 1
ATOM 1388 O O . VAL A 1 179 ? -3.935 -6.632 -15.891 1.00 95.31 179 VAL A O 1
ATOM 1391 N N . HIS A 1 180 ? -5.843 -7.297 -16.859 1.00 94.00 180 HIS A N 1
ATOM 1392 C CA . HIS A 1 180 ? -5.904 -6.151 -17.766 1.00 94.00 180 HIS A CA 1
ATOM 1393 C C . HIS A 1 180 ? -5.830 -4.824 -16.979 1.00 94.00 180 HIS A C 1
ATOM 1395 O O . HIS A 1 180 ? -6.369 -4.725 -15.880 1.00 94.00 180 HIS A O 1
ATOM 1401 N N . GLY A 1 181 ? -5.094 -3.832 -17.491 1.00 92.12 181 GLY A N 1
ATOM 1402 C CA . GLY A 1 181 ? -4.882 -2.539 -16.816 1.00 92.12 181 GLY A CA 1
ATOM 1403 C C . GLY A 1 181 ? -3.745 -2.479 -15.779 1.00 92.12 181 GLY A C 1
ATOM 1404 O O . GLY A 1 181 ? -3.242 -1.397 -15.508 1.00 92.12 181 GLY A O 1
ATOM 1405 N N . HIS A 1 182 ? -3.224 -3.608 -15.285 1.00 96.19 182 HIS A N 1
ATOM 1406 C CA . HIS A 1 182 ? -2.274 -3.630 -14.154 1.00 96.19 182 HIS A CA 1
ATOM 1407 C C . HIS A 1 182 ? -0.794 -3.604 -14.580 1.00 96.19 182 HIS A C 1
ATOM 1409 O O . HIS A 1 182 ? 0.059 -4.315 -14.041 1.00 96.19 182 HIS A O 1
ATOM 1415 N N . HIS A 1 183 ? -0.472 -2.808 -15.605 1.00 97.12 183 HIS A N 1
ATOM 1416 C CA . HIS A 1 183 ? 0.909 -2.641 -16.079 1.00 97.12 183 HIS A CA 1
ATOM 1417 C C . HIS A 1 183 ? 1.702 -1.648 -15.225 1.00 97.12 183 HIS A C 1
ATOM 1419 O O . HIS A 1 183 ? 2.927 -1.744 -15.166 1.00 97.12 183 HIS A O 1
ATOM 1425 N N . ASN A 1 184 ? 1.014 -0.689 -14.601 1.00 96.31 184 ASN A N 1
ATOM 1426 C CA . ASN A 1 184 ? 1.591 0.493 -13.958 1.00 96.31 184 ASN A CA 1
ATOM 1427 C C . ASN A 1 184 ? 1.278 0.620 -12.460 1.00 96.31 184 ASN A C 1
ATOM 1429 O O . ASN A 1 184 ? 1.689 1.598 -11.838 1.00 96.31 184 ASN A O 1
ATOM 1433 N N . HIS A 1 185 ? 0.576 -0.348 -11.876 1.00 96.81 185 HIS A N 1
ATOM 1434 C CA . HIS A 1 185 ? 0.291 -0.402 -10.448 1.00 96.81 185 HIS A CA 1
ATOM 1435 C C . HIS A 1 185 ? 0.110 -1.850 -9.991 1.00 96.81 185 HIS A C 1
ATOM 1437 O O . HIS A 1 185 ? -0.333 -2.714 -10.748 1.00 96.81 185 HIS A O 1
ATOM 1443 N N . VAL A 1 186 ? 0.479 -2.096 -8.741 1.00 98.06 186 VAL A N 1
ATOM 1444 C CA . VAL A 1 186 ? 0.174 -3.292 -7.972 1.00 98.06 186 VAL A CA 1
ATOM 1445 C C . VAL A 1 186 ? -1.134 -3.039 -7.236 1.00 98.06 186 VAL A C 1
ATOM 1447 O O . VAL A 1 186 ? -1.192 -2.162 -6.377 1.00 98.06 186 VAL A O 1
ATOM 1450 N N . HIS A 1 187 ? -2.144 -3.839 -7.542 1.00 98.06 187 HIS A N 1
ATOM 1451 C CA . HIS A 1 187 ? -3.373 -3.912 -6.770 1.00 98.06 187 HIS A CA 1
ATOM 1452 C C . HIS A 1 187 ? -3.181 -4.865 -5.590 1.00 98.06 187 HIS A C 1
ATOM 1454 O O . HIS A 1 187 ? -2.653 -5.972 -5.755 1.00 98.06 187 HIS A O 1
ATOM 1460 N N . VAL A 1 188 ? -3.619 -4.457 -4.404 1.00 98.56 188 VAL A N 1
ATOM 1461 C CA . VAL A 1 188 ? -3.602 -5.290 -3.196 1.00 98.56 188 VAL A CA 1
ATOM 1462 C C . VAL A 1 188 ? -4.839 -5.027 -2.356 1.00 98.56 188 VAL A C 1
ATOM 1464 O O . VAL A 1 188 ? -5.220 -3.880 -2.163 1.00 98.56 188 VAL A O 1
ATOM 1467 N N . CYS A 1 189 ? -5.422 -6.079 -1.782 1.00 98.44 189 CYS A N 1
ATOM 1468 C CA . CYS A 1 189 ? -6.499 -5.965 -0.805 1.00 98.44 189 CYS A CA 1
ATOM 1469 C C . CYS A 1 189 ? -6.075 -6.476 0.576 1.00 98.44 189 CYS A C 1
ATOM 1471 O O . CYS A 1 189 ? -5.594 -7.605 0.717 1.00 98.44 189 CYS A O 1
ATOM 1473 N N . PHE A 1 190 ? -6.349 -5.693 1.617 1.00 98.38 190 PHE A N 1
ATOM 1474 C CA . PHE A 1 190 ? -6.139 -6.053 3.022 1.00 98.38 190 PHE A CA 1
ATOM 1475 C C . PHE A 1 190 ? -7.477 -6.371 3.691 1.00 98.38 190 PHE A C 1
ATOM 1477 O O . PHE A 1 190 ? -7.972 -5.613 4.525 1.00 98.38 190 PHE A O 1
ATOM 1484 N N . LYS A 1 191 ? -8.086 -7.491 3.289 1.00 96.69 191 LYS A N 1
ATOM 1485 C CA . LYS A 1 191 ? -9.342 -7.970 3.878 1.00 96.69 191 LYS A CA 1
ATOM 1486 C C . LYS A 1 191 ? -9.131 -8.484 5.300 1.00 96.69 191 LYS A C 1
ATOM 1488 O O . LYS A 1 191 ? -8.017 -8.807 5.717 1.00 96.69 191 LYS A O 1
ATOM 1493 N N . ASP A 1 192 ? -10.227 -8.572 6.038 1.00 96.69 192 ASP A N 1
ATOM 1494 C CA . ASP A 1 192 ? -10.206 -9.063 7.407 1.00 96.69 192 ASP A CA 1
ATOM 1495 C C . ASP A 1 192 ? -9.788 -10.542 7.482 1.00 96.69 192 ASP A C 1
ATOM 1497 O O . ASP A 1 192 ? -10.457 -11.421 6.942 1.00 96.69 192 ASP A O 1
ATOM 1501 N N . ASN A 1 193 ? -8.647 -10.802 8.122 1.00 96.75 193 ASN A N 1
ATOM 1502 C CA . ASN A 1 193 ? -8.090 -12.126 8.374 1.00 96.75 193 ASN A CA 1
ATOM 1503 C C . ASN A 1 193 ? -7.169 -12.086 9.617 1.00 96.75 193 ASN A C 1
ATOM 1505 O O . ASN A 1 193 ? -6.832 -11.002 10.107 1.00 96.75 193 ASN A O 1
ATOM 1509 N N . PRO A 1 194 ? -6.733 -13.242 10.158 1.00 98.06 194 PRO A N 1
ATOM 1510 C CA . PRO A 1 194 ? -5.868 -13.265 11.339 1.00 98.06 194 PRO A CA 1
ATOM 1511 C C . PRO A 1 194 ? -4.581 -12.436 11.189 1.00 98.06 194 PRO A C 1
ATOM 1513 O O . PRO A 1 194 ? -4.205 -11.724 12.119 1.00 98.06 194 PRO A O 1
ATOM 1516 N N . THR A 1 195 ? -3.936 -12.452 10.019 1.00 98.50 195 THR A N 1
ATOM 1517 C CA . THR A 1 195 ? -2.688 -11.714 9.764 1.00 98.50 195 THR A CA 1
ATOM 1518 C C . THR A 1 195 ? -2.897 -10.200 9.725 1.00 98.50 195 THR A C 1
ATOM 1520 O O . THR A 1 195 ? -2.091 -9.463 10.301 1.00 98.50 195 THR A O 1
ATOM 1523 N N . THR A 1 196 ? -3.971 -9.712 9.096 1.00 98.25 196 THR A N 1
ATOM 1524 C CA . THR A 1 196 ? -4.282 -8.272 9.056 1.00 98.25 196 THR A CA 1
ATOM 1525 C C . THR A 1 196 ? -4.671 -7.758 10.442 1.00 98.25 196 THR A C 1
ATOM 1527 O O . THR A 1 196 ? -4.139 -6.735 10.885 1.00 98.25 196 THR A O 1
ATOM 1530 N N . ARG A 1 197 ? -5.492 -8.507 11.194 1.00 97.44 197 ARG A N 1
ATOM 1531 C CA . ARG A 1 197 ? -5.811 -8.192 12.601 1.00 97.44 197 ARG A CA 1
ATOM 1532 C C . ARG A 1 197 ? -4.562 -8.159 13.478 1.00 97.44 197 ARG A C 1
ATOM 1534 O O . ARG A 1 197 ? -4.388 -7.213 14.248 1.00 97.44 197 ARG A O 1
ATOM 1541 N N . ASN A 1 198 ? -3.684 -9.154 13.346 1.00 98.06 198 ASN A N 1
ATOM 1542 C CA . ASN A 1 198 ? -2.439 -9.233 14.108 1.00 98.06 198 ASN A C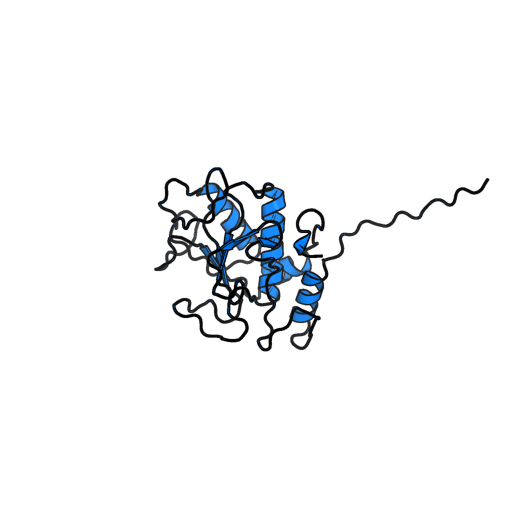A 1
ATOM 1543 C C . ASN A 1 198 ? -1.483 -8.083 13.756 1.00 98.06 198 ASN A C 1
ATOM 1545 O O . ASN A 1 198 ? -0.898 -7.467 14.643 1.00 98.06 198 ASN A O 1
ATOM 1549 N N . THR A 1 199 ? -1.369 -7.742 12.470 1.00 97.81 199 THR A N 1
ATOM 1550 C CA . THR A 1 199 ? -0.579 -6.591 12.012 1.00 97.81 199 THR A CA 1
ATOM 1551 C C . THR A 1 199 ? -1.080 -5.298 12.648 1.00 97.81 199 THR A C 1
ATOM 1553 O O . THR A 1 199 ? -0.297 -4.578 13.263 1.00 97.81 199 THR A O 1
ATOM 1556 N N . CYS A 1 200 ? -2.385 -5.024 12.566 1.00 96.62 200 CYS A N 1
ATOM 1557 C CA . CYS A 1 200 ? -2.944 -3.803 13.138 1.00 96.62 200 CYS A CA 1
ATOM 1558 C C . CYS A 1 200 ? -2.835 -3.766 14.670 1.00 96.62 200 CYS A C 1
ATOM 1560 O O . CYS A 1 200 ? -2.530 -2.721 15.244 1.00 96.62 200 CYS A O 1
ATOM 1562 N N . SER A 1 201 ? -3.054 -4.894 15.350 1.00 95.25 201 SER A N 1
ATOM 1563 C CA . SER A 1 201 ? -3.008 -4.963 16.819 1.00 95.25 201 SER A CA 1
ATOM 1564 C C . SER A 1 201 ? -1.604 -4.719 17.372 1.00 95.25 201 SER A C 1
ATOM 1566 O O . SER A 1 201 ? -1.470 -4.090 18.416 1.00 95.25 201 SER A O 1
ATOM 1568 N N . ASN A 1 202 ? -0.567 -5.137 16.641 1.00 95.12 202 ASN A N 1
ATOM 1569 C CA . ASN A 1 202 ? 0.829 -4.985 17.059 1.00 95.12 202 ASN A CA 1
ATOM 1570 C C . ASN A 1 202 ? 1.515 -3.722 16.521 1.00 95.12 202 ASN A C 1
ATOM 1572 O O . ASN A 1 202 ? 2.674 -3.474 16.850 1.00 95.12 202 ASN A O 1
ATOM 1576 N N . LEU A 1 203 ? 0.838 -2.918 15.695 1.00 94.69 203 LEU A N 1
ATOM 1577 C CA . LEU A 1 203 ? 1.408 -1.677 15.176 1.00 94.69 203 LEU A CA 1
ATOM 1578 C C . LEU A 1 203 ? 1.709 -0.692 16.320 1.00 94.69 203 LEU A C 1
ATOM 1580 O O . LEU A 1 203 ? 0.799 -0.201 16.989 1.00 94.69 203 LEU A O 1
ATOM 1584 N N . LYS A 1 204 ? 2.987 -0.367 16.515 1.00 92.81 204 LYS A N 1
ATOM 1585 C CA . LYS A 1 204 ? 3.435 0.768 17.329 1.00 92.81 204 LYS A CA 1
ATOM 1586 C C . LYS A 1 204 ? 3.924 1.851 16.374 1.00 92.81 204 LYS A C 1
ATOM 1588 O O . LYS A 1 204 ? 4.810 1.584 15.562 1.00 92.81 204 LYS A O 1
ATOM 1593 N N . VAL A 1 205 ? 3.291 3.022 16.408 1.00 91.19 205 VAL A N 1
ATOM 1594 C CA . VAL A 1 205 ? 3.656 4.129 15.516 1.00 91.19 205 VAL A CA 1
ATOM 1595 C C . VAL A 1 205 ? 4.964 4.731 16.003 1.00 91.19 205 VAL A C 1
ATOM 1597 O O . VAL A 1 205 ? 5.091 5.039 17.184 1.00 91.19 205 VAL A O 1
ATOM 1600 N N . ASP A 1 206 ? 5.924 4.890 15.099 1.00 92.06 206 ASP A N 1
ATOM 1601 C CA . ASP A 1 206 ? 7.147 5.632 15.374 1.00 92.06 206 ASP A CA 1
ATOM 1602 C C . ASP A 1 206 ? 6.924 7.109 14.992 1.00 92.06 206 ASP A C 1
ATOM 1604 O O . ASP A 1 206 ? 6.836 7.425 13.798 1.00 92.06 206 ASP A O 1
ATOM 1608 N N . PRO A 1 207 ? 6.822 8.020 15.978 1.00 88.94 207 PRO A N 1
ATOM 1609 C CA . PRO A 1 207 ? 6.543 9.432 15.736 1.00 88.94 207 PRO A CA 1
ATOM 1610 C C . PRO A 1 207 ? 7.631 10.148 14.927 1.00 88.94 207 PRO A C 1
ATOM 1612 O O . PRO A 1 207 ? 7.328 11.131 14.251 1.00 88.94 207 PRO A O 1
ATOM 1615 N N . ASN A 1 208 ? 8.876 9.666 14.971 1.00 90.56 208 ASN A N 1
ATOM 1616 C CA . ASN A 1 208 ? 9.997 10.252 14.234 1.00 90.56 208 ASN A CA 1
ATOM 1617 C C . ASN A 1 208 ? 10.007 9.779 12.779 1.00 90.56 208 ASN A C 1
ATOM 1619 O O . ASN A 1 208 ? 10.418 10.504 11.869 1.00 90.56 208 ASN A O 1
ATOM 1623 N N . LEU A 1 209 ? 9.534 8.555 12.549 1.00 91.62 209 LEU A N 1
ATOM 1624 C CA . LEU A 1 209 ? 9.463 7.980 11.217 1.00 91.62 209 LEU A CA 1
ATOM 1625 C C . LEU A 1 209 ? 8.208 8.428 10.462 1.00 91.62 209 LEU A C 1
ATOM 1627 O O . LEU A 1 209 ? 8.273 8.669 9.255 1.00 91.62 209 LEU A O 1
ATOM 1631 N N . CYS A 1 210 ? 7.082 8.565 11.156 1.00 91.19 210 CYS A N 1
ATOM 1632 C CA . CYS A 1 210 ? 5.789 8.906 10.573 1.00 91.19 210 CYS A CA 1
ATOM 1633 C C . CYS A 1 210 ? 5.115 10.040 11.363 1.00 91.19 210 CYS A C 1
ATOM 1635 O O . CYS A 1 210 ? 4.084 9.816 12.003 1.00 91.19 210 CYS A O 1
ATOM 1637 N N . PRO A 1 211 ? 5.674 11.263 11.334 1.00 87.00 211 PRO A N 1
ATOM 1638 C CA . PRO A 1 211 ? 5.144 12.390 12.102 1.00 87.00 211 PRO A CA 1
ATOM 1639 C C . PRO A 1 211 ? 3.721 12.784 11.689 1.00 87.00 211 PRO A C 1
ATOM 1641 O O . PRO A 1 211 ? 3.003 13.383 12.478 1.00 87.00 211 PRO A O 1
ATOM 1644 N N . GLU A 1 212 ? 3.278 12.415 10.483 1.00 85.25 212 GLU A N 1
ATOM 1645 C CA . GLU A 1 212 ? 1.923 12.687 9.988 1.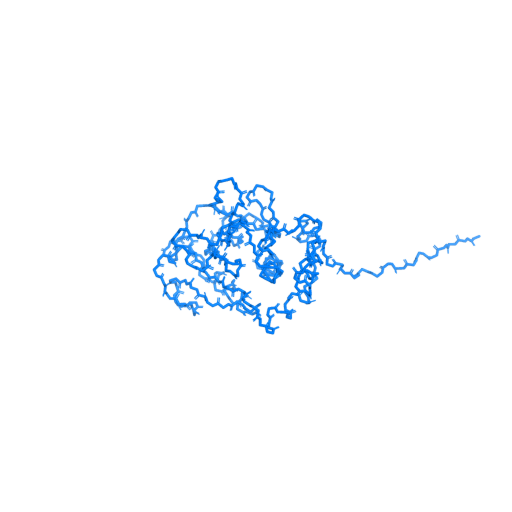00 85.25 212 GLU A CA 1
ATOM 1646 C C . GLU A 1 212 ? 0.832 11.841 10.674 1.00 85.25 212 GLU A C 1
ATOM 1648 O O . GLU A 1 212 ? -0.347 11.994 10.360 1.00 85.25 212 GLU A O 1
ATOM 1653 N N . LEU A 1 213 ? 1.221 10.907 11.548 1.00 83.44 213 LEU A N 1
ATOM 1654 C CA . LEU A 1 213 ? 0.322 10.010 12.281 1.00 83.44 213 LEU A CA 1
ATOM 1655 C C . LEU A 1 213 ? 0.054 10.453 13.727 1.00 83.44 213 LEU A C 1
ATOM 1657 O O . LEU A 1 213 ? -0.687 9.758 14.433 1.00 83.44 213 LEU A O 1
ATOM 1661 N N . GLN A 1 214 ? 0.688 11.548 14.158 1.00 70.06 214 GLN A N 1
ATOM 1662 C CA . GLN A 1 214 ? 0.457 12.193 15.452 1.00 70.06 214 GLN A CA 1
ATOM 1663 C C . GLN A 1 214 ? -0.763 13.112 15.425 1.00 70.06 214 GLN A C 1
ATOM 1665 O O . GLN A 1 214 ? -1.108 13.630 14.340 1.00 70.06 214 GLN A O 1
#

Foldseek 3Di:
DDDDDDDDDPPDQDQFLLLVQLVQCVVPVPDDRPQADFPLSWGAFQDDQQQGWLLAGEAPADPVGRQQRTARSLQSLLVNLLSLCCCVPPNVDSFAQLHKYKYGFEGRPALDDVPPNRSRRRQKIWIFAGFHGTHDRDFDFCPDPRGDPPSSLVSVVSCVQQVKDQWEACPCVSVHHDDPPRGGTTMTGRDDDPSSVVSSVPDRDDCVSTVSRD

Radius of gyration: 17.97 Å; chains: 1; bounding box: 42×33×69 Å

Secondary structure (DSSP, 8-state):
-------------PPPHHHHHHHHHHH-TT---TTT--TTS-EEPPEETTEESTT-EE-SPPTTTTTTBEE-HHHHHHHHHHHHHHHHHT---TTBTTS-EE---B-SS-S--TT-TTTTSS-EEEEPPPBSSB---S---TTSTTB-HHHHHHHHHHHHHTT-EEEE-S-GGGS-B--TTTTS-EEEE--SSHHHHHHHHH----TTT-GGG-